Protein AF-A0A4Y2HKR6-F1 (afdb_monomer_lite)

Radius of gyration: 24.62 Å; chains: 1; bounding box: 62×58×64 Å

Secondary structure (DSSP, 8-state):
--------------------B-S----TTGGGSEEEEEETTBPPEEETTEEE-B---EE--S-TT--------S-----BS-SS-S---EEEE-TTSSB----SS-----------S-----------------SS---TTS------PPPTT----GGG---EEEE----TTSPPPPTT----PPSSHHHHT-S----EETTEE-S---TTHHHHHHHHHHHHS-HHHHHTGGGGGT----S-TT---SSSTT--HHHHHHHHHHGGGPBEEEE-

Sequence (276 aa):
MLGFDPTEIVSNHPNVETVVESPLVADPSAHYRVLFPYTDIVEPQIVGDVFAPLLRIVNVTGSDGEMVCVQYDRPHYIPLSRKIIDTIEIFIRTHRGYPYSSRFTHLREIRIGFIFYPLNTSCYRIWKVCRIFPPSNIRDGSPVEFHISGSGDEYLDLADSYIHVKAKITKSDGAPLPDNEPVAPVNLFLHSLFSQVDVSLNDRIISSASNTYPYRAYLETLLNYGEDAKKSLLSCEAFFKDDKPYQVDPVSEEACESLKKRYQLIANSRTLDMIG

Organism: Araneus ventricosus (NCBI:txid182803)

pLDDT: mean 70.79, std 18.98, range [28.69, 92.94]

Structure (mmCIF, N/CA/C/O backbone):
data_AF-A0A4Y2HKR6-F1
#
_entry.id   AF-A0A4Y2HKR6-F1
#
loop_
_atom_site.group_PDB
_atom_site.id
_atom_site.type_symbol
_atom_site.label_atom_id
_atom_site.label_alt_id
_atom_site.label_comp_id
_atom_site.label_asym_id
_atom_site.label_entity_id
_atom_site.label_seq_id
_atom_site.pdbx_PDB_ins_code
_atom_site.Cartn_x
_atom_site.Cartn_y
_atom_site.Cartn_z
_atom_site.occupancy
_atom_site.B_iso_or_equiv
_atom_site.auth_seq_id
_atom_site.auth_comp_id
_atom_site.auth_asym_id
_atom_site.auth_atom_id
_atom_site.pdbx_PDB_model_num
ATOM 1 N N . MET A 1 1 ? -11.168 -23.305 17.583 1.00 30.91 1 MET A N 1
ATOM 2 C CA . MET A 1 1 ? -12.603 -22.983 17.457 1.00 30.91 1 MET A CA 1
ATOM 3 C C . MET A 1 1 ? -12.784 -21.513 17.801 1.00 30.91 1 MET A C 1
ATOM 5 O O . MET A 1 1 ? -12.836 -21.177 18.973 1.00 30.91 1 MET A O 1
ATOM 9 N N . LEU A 1 2 ? -12.784 -20.647 16.787 1.00 29.78 2 LEU A N 1
ATOM 10 C CA . LEU A 1 2 ? -13.319 -19.285 16.862 1.00 29.78 2 LEU A CA 1
ATOM 11 C C . LEU A 1 2 ? -14.596 -19.332 16.019 1.00 29.78 2 LEU A C 1
ATOM 13 O O . LEU A 1 2 ? -14.526 -19.650 14.835 1.00 29.78 2 LEU A O 1
ATOM 17 N N . GLY A 1 3 ? -15.745 -19.208 16.681 1.00 31.56 3 GLY A N 1
ATOM 18 C CA . GLY A 1 3 ? -17.060 -19.473 16.108 1.00 31.56 3 GLY A CA 1
ATOM 19 C C . GLY A 1 3 ? -17.573 -18.317 15.260 1.00 31.56 3 GLY A C 1
ATOM 20 O O . GLY A 1 3 ? -18.005 -17.307 15.805 1.00 31.56 3 GLY A O 1
ATOM 21 N N . PHE A 1 4 ? -17.584 -18.518 13.947 1.00 31.36 4 PHE A N 1
ATOM 22 C CA . PHE A 1 4 ? -18.416 -17.765 13.018 1.00 31.36 4 PHE A CA 1
ATOM 23 C C . PHE A 1 4 ? -19.179 -18.783 12.168 1.00 31.36 4 PHE A C 1
ATOM 25 O O . PHE A 1 4 ? -18.559 -19.623 11.514 1.00 31.36 4 PHE A O 1
ATOM 32 N N . ASP A 1 5 ? -20.511 -18.754 12.246 1.00 31.80 5 ASP A N 1
ATOM 33 C CA . ASP A 1 5 ? -21.379 -19.582 11.406 1.00 31.80 5 ASP A CA 1
ATOM 34 C C . ASP A 1 5 ? -21.419 -19.010 9.976 1.00 31.80 5 ASP A C 1
ATOM 36 O O . ASP A 1 5 ? -21.587 -17.798 9.809 1.00 31.80 5 ASP A O 1
ATOM 40 N N . PRO A 1 6 ? -21.271 -19.846 8.933 1.00 40.50 6 PRO A N 1
ATOM 41 C CA . PRO A 1 6 ? -21.284 -19.400 7.550 1.00 40.50 6 PRO A CA 1
ATOM 42 C C . PRO A 1 6 ? -22.722 -19.383 7.026 1.00 40.50 6 PRO A C 1
ATOM 44 O O . PRO A 1 6 ? -23.236 -20.406 6.576 1.00 40.50 6 PRO A O 1
ATOM 47 N N . THR A 1 7 ? -23.377 -18.223 7.040 1.00 36.94 7 THR A N 1
ATOM 48 C CA . THR A 1 7 ? -24.640 -18.042 6.309 1.00 36.94 7 THR A CA 1
ATOM 49 C C . THR A 1 7 ? -24.588 -16.815 5.407 1.00 36.94 7 THR A C 1
ATOM 51 O O . THR A 1 7 ? -24.706 -15.684 5.863 1.00 36.94 7 THR A O 1
ATOM 54 N N . GLU A 1 8 ? -24.404 -17.119 4.120 1.00 39.06 8 GLU A N 1
ATOM 55 C CA . GLU A 1 8 ? -25.031 -16.500 2.946 1.00 39.06 8 GLU A CA 1
ATOM 56 C C . GLU A 1 8 ? -24.948 -14.972 2.792 1.00 39.06 8 GLU A C 1
ATOM 58 O O . GLU A 1 8 ? -25.830 -14.229 3.211 1.00 39.06 8 GLU A O 1
ATOM 63 N N . ILE A 1 9 ? -23.957 -14.508 2.021 1.00 37.47 9 ILE A N 1
ATOM 64 C CA . ILE A 1 9 ? -24.039 -13.203 1.353 1.00 37.47 9 ILE A CA 1
ATOM 65 C C . ILE A 1 9 ? -24.722 -13.418 -0.001 1.00 37.47 9 ILE A C 1
ATOM 67 O O . ILE A 1 9 ? -24.110 -13.869 -0.971 1.00 37.47 9 ILE A O 1
ATOM 71 N N . VAL A 1 10 ? -26.018 -13.114 -0.052 1.00 34.19 10 VAL A N 1
ATOM 72 C CA . VAL A 1 10 ? -26.802 -13.057 -1.288 1.00 34.19 10 VAL A CA 1
ATOM 73 C C . VAL A 1 10 ? -26.543 -11.710 -1.957 1.00 34.19 10 VAL A C 1
ATOM 75 O O . VAL A 1 10 ? -26.930 -10.665 -1.442 1.00 34.19 10 VAL A O 1
ATOM 78 N N . SER A 1 11 ? -25.918 -11.717 -3.133 1.00 45.50 11 SER A N 1
ATOM 79 C CA . SER A 1 11 ? -25.954 -10.562 -4.024 1.00 45.50 11 SER A CA 1
ATOM 80 C C . SER A 1 11 ? -27.290 -10.563 -4.759 1.00 45.50 11 SER A C 1
ATOM 82 O O . SER A 1 11 ? -27.533 -11.460 -5.557 1.00 45.50 11 SER A O 1
ATOM 84 N N . ASN A 1 12 ? -28.165 -9.585 -4.493 1.00 33.94 12 ASN A N 1
ATOM 85 C CA . ASN A 1 12 ? -29.148 -9.132 -5.481 1.00 33.94 12 ASN A CA 1
ATOM 86 C C . ASN A 1 12 ? -29.796 -7.774 -5.141 1.00 33.94 12 ASN A C 1
ATOM 88 O O . ASN A 1 12 ? -30.540 -7.643 -4.174 1.00 33.94 12 ASN A O 1
ATOM 92 N N . HIS A 1 13 ? -29.629 -6.855 -6.102 1.00 35.94 13 HIS A N 1
ATOM 93 C CA . HIS A 1 13 ? -30.592 -5.848 -6.576 1.00 35.94 13 HIS A CA 1
ATOM 94 C C . HIS A 1 13 ? -30.588 -4.395 -6.043 1.00 35.94 13 HIS A C 1
ATOM 96 O O . HIS A 1 13 ? -30.026 -4.098 -4.994 1.00 35.94 13 HIS A O 1
ATOM 102 N N . PRO A 1 14 ? -31.077 -3.451 -6.890 1.00 44.72 14 PRO A N 1
ATOM 103 C CA . PRO A 1 14 ? -30.501 -2.131 -7.074 1.00 44.72 14 PRO A CA 1
ATOM 104 C C . PRO A 1 14 ? -31.162 -1.123 -6.148 1.00 44.72 14 PRO A C 1
ATOM 106 O O . PRO A 1 14 ? -32.359 -0.877 -6.237 1.00 44.72 14 PRO A O 1
ATOM 109 N N . ASN A 1 15 ? -30.364 -0.476 -5.318 1.00 34.62 15 ASN A N 1
ATOM 110 C CA . ASN A 1 15 ? -30.705 0.815 -4.756 1.00 34.62 15 ASN A CA 1
ATOM 111 C C . ASN A 1 15 ? -29.435 1.647 -4.769 1.00 34.62 15 ASN A C 1
ATOM 113 O O . ASN A 1 15 ? -28.346 1.147 -4.494 1.00 34.62 15 ASN A O 1
ATOM 117 N N . VAL A 1 16 ? -29.583 2.903 -5.173 1.00 43.16 16 VAL A N 1
ATOM 118 C CA . VAL A 1 16 ? -28.523 3.904 -5.158 1.00 43.16 16 VAL A CA 1
ATOM 119 C C . VAL A 1 16 ? -28.147 4.126 -3.691 1.00 43.16 16 VAL A C 1
ATOM 121 O O . VAL A 1 16 ? -28.719 4.981 -3.021 1.00 43.16 16 VAL A O 1
ATOM 124 N N . GLU A 1 17 ? -27.242 3.300 -3.161 1.00 38.97 17 GLU A N 1
ATOM 125 C CA . GLU A 1 17 ? -26.581 3.576 -1.892 1.00 38.97 17 GLU A CA 1
ATOM 126 C C . GLU A 1 17 ? -25.762 4.845 -2.095 1.00 38.97 17 GLU A C 1
ATOM 128 O O . GLU A 1 17 ? -24.910 4.925 -2.981 1.00 38.97 17 GLU A O 1
ATOM 133 N N . THR A 1 18 ? -26.023 5.859 -1.278 1.00 34.19 18 THR A N 1
ATOM 134 C CA . THR A 1 18 ? -25.104 6.977 -1.089 1.00 34.19 18 THR A CA 1
ATOM 135 C C . THR A 1 18 ? -23.795 6.413 -0.543 1.00 34.19 18 THR A C 1
ATOM 137 O O . THR A 1 18 ? -23.636 6.246 0.665 1.00 34.19 18 THR A O 1
ATOM 140 N N . VAL A 1 19 ? -22.880 6.051 -1.444 1.00 42.03 19 VAL A N 1
ATOM 141 C CA . VAL A 1 19 ? -21.532 5.600 -1.106 1.00 42.03 19 VAL A CA 1
ATOM 142 C C . VAL A 1 19 ? -20.814 6.786 -0.475 1.00 42.03 19 VAL A C 1
ATOM 144 O O . VAL A 1 19 ? -20.455 7.747 -1.151 1.00 42.03 19 VAL A O 1
ATOM 147 N N . VAL A 1 20 ? -20.648 6.748 0.844 1.00 45.47 20 VAL A N 1
ATOM 148 C CA . VAL A 1 20 ? -19.796 7.702 1.551 1.00 45.47 20 VAL A CA 1
ATOM 149 C C . VAL A 1 20 ? -18.365 7.193 1.399 1.00 45.47 20 VAL A C 1
ATOM 151 O O . VAL A 1 20 ? -17.956 6.232 2.049 1.00 45.47 20 VAL A O 1
ATOM 154 N N . GLU A 1 21 ? -17.623 7.781 0.467 1.00 50.88 21 GLU A N 1
ATOM 155 C CA . GLU A 1 21 ? -16.211 7.460 0.252 1.00 50.88 21 GLU A CA 1
ATOM 156 C C . GLU A 1 21 ? -15.332 8.127 1.322 1.00 50.88 21 GLU A C 1
ATOM 158 O O . GLU A 1 21 ? -15.669 9.182 1.870 1.00 50.88 21 GLU A O 1
ATOM 163 N N . SER A 1 22 ? -14.198 7.500 1.648 1.00 44.25 22 SER A N 1
ATOM 164 C CA . SER A 1 22 ? -13.150 8.159 2.431 1.00 44.25 22 SER A CA 1
ATOM 165 C C . SER A 1 22 ? -12.646 9.404 1.681 1.00 44.25 22 SER A C 1
ATOM 167 O O . SER A 1 22 ? -12.482 9.347 0.463 1.00 44.25 22 SER A O 1
ATOM 169 N N . PRO A 1 23 ? -12.341 10.526 2.366 1.00 51.16 23 PRO A N 1
ATOM 170 C CA . PRO A 1 23 ? -11.776 11.713 1.716 1.00 51.16 23 PRO A CA 1
ATOM 171 C C . PRO A 1 23 ? -10.366 11.478 1.147 1.00 51.16 23 PRO A C 1
ATOM 173 O O . PRO A 1 23 ? -9.834 12.340 0.450 1.00 51.16 23 PRO A O 1
ATOM 176 N N . LEU A 1 24 ? -9.742 10.342 1.473 1.00 51.72 24 LEU A N 1
ATOM 177 C CA . LEU A 1 24 ? -8.423 9.957 0.993 1.00 51.72 24 LEU A CA 1
ATOM 178 C C . LEU A 1 24 ? -8.572 8.970 -0.164 1.00 51.72 24 LEU A C 1
ATOM 180 O O . LEU A 1 24 ? -8.987 7.830 0.033 1.00 51.72 24 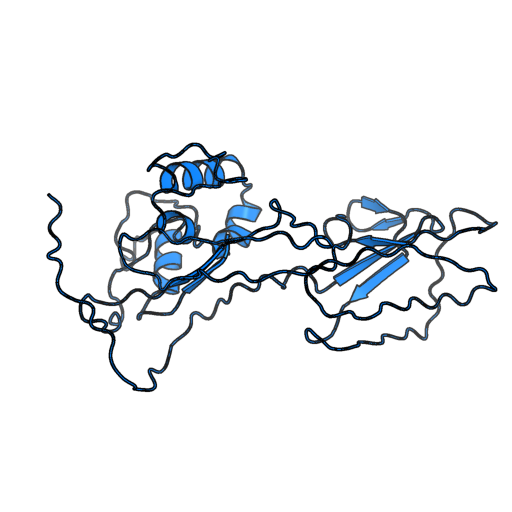LEU A O 1
ATOM 184 N N . VAL A 1 25 ? -8.213 9.434 -1.361 1.00 55.12 25 VAL A N 1
ATOM 185 C CA . VAL A 1 25 ? -8.130 8.622 -2.576 1.00 55.12 25 VAL A CA 1
ATOM 186 C C . VAL A 1 25 ? -6.660 8.326 -2.838 1.00 55.12 25 VAL A C 1
ATOM 188 O O . VAL A 1 25 ? -5.858 9.254 -2.970 1.00 55.12 25 VAL A O 1
ATOM 191 N N . ALA A 1 26 ? -6.303 7.046 -2.921 1.00 47.94 26 ALA A N 1
ATOM 192 C CA . ALA A 1 26 ? -4.995 6.651 -3.411 1.00 47.94 26 ALA A CA 1
ATOM 193 C C . ALA A 1 26 ? -4.907 7.017 -4.902 1.00 47.94 26 ALA A C 1
ATOM 195 O O . ALA A 1 26 ? -5.641 6.473 -5.725 1.00 47.94 26 ALA A O 1
ATOM 196 N N . ASP A 1 27 ? -4.046 7.976 -5.250 1.00 50.56 27 ASP A N 1
ATOM 197 C CA . ASP A 1 27 ? -3.767 8.342 -6.641 1.00 50.56 27 ASP A CA 1
ATOM 198 C C . ASP A 1 27 ? -2.419 7.739 -7.063 1.00 50.56 27 ASP A C 1
ATOM 200 O O . ASP A 1 27 ? -1.364 8.277 -6.700 1.00 50.56 27 ASP A O 1
ATOM 204 N N . PRO A 1 28 ? -2.423 6.665 -7.877 1.00 50.53 28 PRO A N 1
ATOM 205 C CA . PRO A 1 28 ? -1.203 6.073 -8.422 1.00 50.53 28 PRO A CA 1
ATOM 206 C C . PRO A 1 28 ? -0.398 7.065 -9.278 1.00 50.53 28 PRO A C 1
ATOM 208 O O . PRO A 1 28 ? 0.778 6.844 -9.551 1.00 50.53 28 PRO A O 1
ATOM 211 N N . SER A 1 29 ? -1.021 8.168 -9.711 1.00 49.81 29 SER A N 1
ATOM 212 C CA . SER A 1 29 ? -0.468 9.120 -10.673 1.00 49.81 29 SER A CA 1
ATOM 213 C C . SER A 1 29 ? 0.081 10.409 -10.039 1.00 49.81 29 SER A C 1
ATOM 215 O O . SER A 1 29 ? 0.642 11.258 -10.740 1.00 49.81 29 SER A O 1
ATOM 217 N N . ALA A 1 30 ? -0.040 10.584 -8.718 1.00 47.47 30 ALA A N 1
ATOM 218 C CA . ALA A 1 30 ? 0.286 11.845 -8.042 1.00 47.47 30 ALA A CA 1
ATOM 219 C C . ALA A 1 30 ? 1.764 12.270 -8.187 1.00 47.47 30 ALA A C 1
ATOM 221 O O . ALA A 1 30 ? 2.082 13.461 -8.166 1.00 47.47 30 ALA A O 1
ATOM 222 N N . HIS A 1 31 ? 2.674 11.316 -8.400 1.00 48.38 31 HIS A N 1
ATOM 223 C CA . HIS A 1 31 ? 4.111 11.567 -8.549 1.00 48.38 31 HIS A CA 1
ATOM 224 C C . HIS A 1 31 ? 4.523 12.126 -9.934 1.00 48.38 31 HIS A C 1
ATOM 226 O O .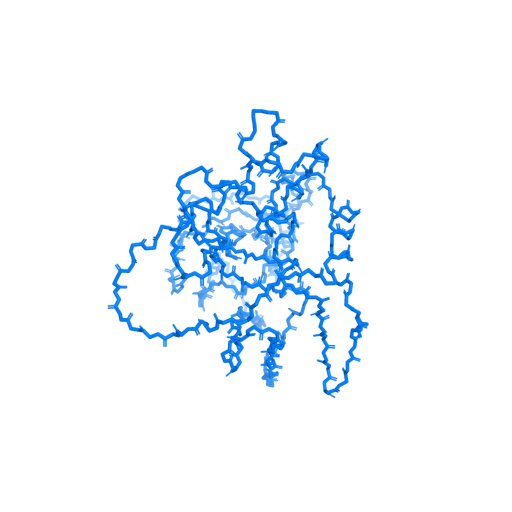 HIS A 1 31 ? 5.683 12.517 -10.095 1.00 48.38 31 HIS A O 1
ATOM 232 N N . TYR A 1 32 ? 3.616 12.211 -10.923 1.00 53.00 32 TYR A N 1
ATOM 233 C CA . TYR A 1 32 ? 3.960 12.519 -12.327 1.00 53.00 32 TYR A CA 1
ATOM 234 C C . TYR A 1 32 ? 3.768 13.987 -12.775 1.00 53.00 32 TYR A C 1
ATOM 236 O O . TYR A 1 32 ? 3.896 14.272 -13.965 1.00 53.00 32 TYR A O 1
ATOM 244 N N . ARG A 1 33 ? 3.495 14.946 -11.874 1.00 59.84 33 ARG A N 1
ATOM 245 C CA . ARG A 1 33 ? 3.102 16.327 -12.263 1.00 59.84 33 ARG A CA 1
ATOM 246 C C . ARG A 1 33 ? 4.241 17.312 -12.578 1.00 59.84 33 ARG A C 1
ATOM 248 O O . ARG A 1 33 ? 3.966 18.438 -12.991 1.00 59.84 33 ARG A O 1
ATOM 255 N N . VAL A 1 34 ? 5.509 16.937 -12.392 1.00 66.88 34 VAL A N 1
ATOM 256 C CA . VAL A 1 34 ? 6.663 17.826 -12.648 1.00 66.88 34 VAL A CA 1
ATOM 257 C C . VAL A 1 34 ? 7.757 17.082 -13.413 1.00 66.88 34 VAL A C 1
ATOM 259 O O . VAL A 1 34 ? 8.120 15.961 -13.051 1.00 66.88 34 VAL A O 1
ATOM 262 N N . LEU A 1 35 ? 8.294 17.723 -14.452 1.00 73.44 35 LEU A N 1
ATOM 263 C CA . LEU A 1 35 ? 9.367 17.223 -15.308 1.00 73.44 35 LEU A CA 1
ATOM 264 C C . LEU A 1 35 ? 10.653 18.012 -15.093 1.00 73.44 35 LEU A C 1
ATOM 266 O O . LEU A 1 35 ? 10.648 19.244 -15.069 1.00 73.44 35 LEU A O 1
ATOM 270 N N . PHE A 1 36 ? 11.767 17.290 -15.031 1.00 79.31 36 PHE A N 1
ATOM 271 C CA . PHE A 1 36 ? 13.105 17.858 -14.930 1.00 79.31 36 PHE A CA 1
ATOM 272 C C . PHE A 1 36 ? 13.900 17.444 -16.176 1.00 79.31 36 PHE A C 1
ATOM 274 O O . PHE A 1 36 ? 14.405 16.320 -16.225 1.00 79.31 36 PHE A O 1
ATOM 281 N N . PRO A 1 37 ? 13.984 18.283 -17.224 1.00 78.56 37 PRO A N 1
ATOM 282 C CA . PRO A 1 37 ? 14.834 18.040 -18.377 1.00 78.56 37 PRO A CA 1
ATOM 283 C C . PRO A 1 37 ? 16.278 18.407 -18.024 1.00 78.56 37 PRO A C 1
ATOM 285 O O . PRO A 1 37 ? 16.581 19.546 -17.663 1.00 78.56 37 PRO A O 1
ATOM 288 N N . TYR A 1 38 ? 17.171 17.441 -18.159 1.00 83.06 38 TYR A N 1
ATOM 289 C CA . TYR A 1 38 ? 18.617 17.588 -18.055 1.00 83.06 38 TYR A CA 1
ATOM 290 C C . TYR A 1 38 ? 19.225 17.515 -19.442 1.00 83.06 38 TYR A C 1
ATOM 292 O O . TYR A 1 38 ? 18.673 16.853 -20.320 1.00 83.06 38 TYR A O 1
ATOM 300 N N . THR A 1 39 ? 20.370 18.153 -19.636 1.00 78.56 39 THR A N 1
ATOM 301 C CA . THR A 1 39 ? 21.081 18.080 -20.910 1.00 78.56 39 THR A CA 1
ATOM 302 C C . THR A 1 39 ? 22.585 18.069 -20.713 1.00 78.56 39 THR A C 1
ATOM 304 O O . THR A 1 39 ? 23.086 18.599 -19.732 1.00 78.56 39 THR A O 1
ATOM 307 N N . ASP A 1 40 ? 23.316 17.455 -21.633 1.00 78.62 40 ASP A N 1
ATOM 308 C CA . ASP A 1 40 ? 24.775 17.361 -21.584 1.00 78.62 40 ASP A CA 1
ATOM 309 C C . ASP A 1 40 ? 25.492 18.678 -21.946 1.00 78.62 40 ASP A C 1
ATOM 311 O O . ASP A 1 40 ? 26.672 18.855 -21.635 1.00 78.62 40 ASP A O 1
ATOM 315 N N . ILE A 1 41 ? 24.782 19.633 -22.559 1.00 79.19 41 ILE A N 1
ATOM 316 C CA . ILE A 1 41 ? 25.344 20.928 -22.977 1.00 79.19 41 ILE A CA 1
ATOM 317 C C . ILE A 1 41 ? 25.318 22.011 -21.898 1.00 79.19 41 ILE A C 1
ATOM 319 O O . ILE A 1 41 ? 25.934 23.055 -22.088 1.00 79.19 41 ILE A O 1
ATOM 323 N N . VAL A 1 42 ? 24.590 21.812 -20.801 1.00 81.75 42 VAL A N 1
ATOM 324 C CA . VAL A 1 42 ? 24.468 22.797 -19.716 1.00 81.75 42 VAL A CA 1
ATOM 325 C C . VAL A 1 42 ? 25.571 22.557 -18.693 1.00 81.75 42 VAL A C 1
ATOM 327 O O . VAL A 1 42 ? 25.852 21.413 -18.338 1.00 81.75 42 VAL A O 1
ATOM 330 N N . GLU A 1 43 ? 26.204 23.626 -18.206 1.00 82.38 43 GLU A N 1
ATOM 331 C CA . GLU A 1 43 ? 27.102 23.497 -17.058 1.00 82.38 43 GLU A CA 1
ATOM 332 C C . GLU A 1 43 ? 26.309 23.005 -15.840 1.00 82.38 43 GLU A C 1
ATOM 334 O O . GLU A 1 43 ? 25.255 23.570 -15.527 1.00 82.38 43 GLU A O 1
ATOM 339 N N . PRO A 1 44 ? 26.776 21.954 -15.143 1.00 85.38 44 PRO A N 1
ATOM 340 C CA . PRO A 1 44 ? 26.111 21.497 -13.939 1.00 85.38 44 PRO A CA 1
ATOM 341 C C . PRO A 1 44 ? 25.963 22.636 -12.926 1.00 85.38 44 PRO A C 1
ATOM 343 O O . PRO A 1 44 ? 26.911 23.359 -12.627 1.00 85.38 44 PRO A O 1
ATOM 346 N N . GLN A 1 45 ? 24.749 22.792 -12.410 1.00 81.88 45 GLN A N 1
ATOM 347 C CA . GLN A 1 45 ? 24.382 23.815 -11.440 1.00 81.88 45 GLN A CA 1
ATOM 348 C C . GLN A 1 45 ? 23.806 23.157 -10.188 1.00 81.88 45 GLN A C 1
ATOM 350 O O . GLN A 1 45 ? 23.370 22.004 -10.216 1.00 81.88 45 GLN A O 1
ATOM 355 N N . ILE A 1 46 ? 23.821 23.881 -9.070 1.00 80.12 46 ILE A N 1
ATOM 356 C CA . ILE A 1 46 ? 23.237 23.388 -7.821 1.00 80.12 46 ILE A CA 1
ATOM 357 C C . ILE A 1 46 ? 21.712 23.415 -7.963 1.00 80.12 46 ILE A C 1
ATOM 359 O O . ILE A 1 46 ? 21.113 24.478 -8.124 1.00 80.12 46 ILE A O 1
ATOM 363 N N . VAL A 1 47 ? 21.093 22.238 -7.901 1.00 75.50 47 VAL A N 1
ATOM 364 C CA . VAL A 1 47 ? 19.644 22.036 -7.960 1.00 75.50 47 VAL A CA 1
ATOM 365 C C . VAL A 1 47 ? 19.232 21.264 -6.717 1.00 75.50 47 VAL A C 1
ATOM 367 O O . VAL A 1 47 ? 19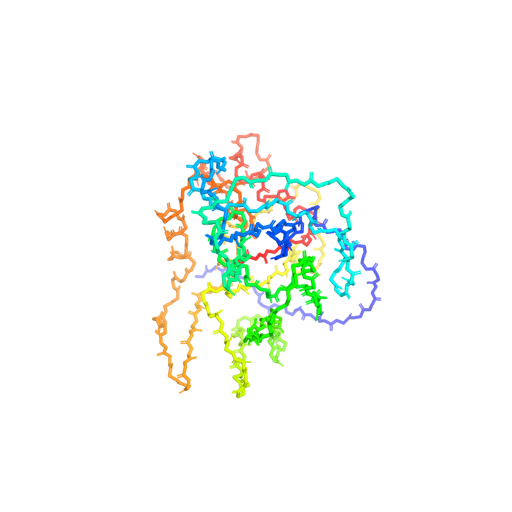.446 20.056 -6.629 1.00 75.50 47 VAL A O 1
ATOM 370 N N . GLY A 1 48 ? 18.640 21.962 -5.750 1.00 75.88 48 GLY A N 1
ATOM 371 C CA . GLY A 1 48 ? 18.380 21.371 -4.438 1.00 75.88 48 GLY A CA 1
ATOM 372 C C . GLY A 1 48 ? 19.695 20.993 -3.754 1.00 75.88 48 GLY A C 1
ATOM 373 O O . GLY A 1 48 ? 20.524 21.862 -3.495 1.00 75.88 48 GLY A O 1
ATOM 374 N N . ASP A 1 49 ? 19.879 19.703 -3.484 1.00 74.94 49 ASP A N 1
ATOM 375 C CA . ASP A 1 49 ? 21.058 19.091 -2.864 1.00 74.94 49 ASP A CA 1
ATOM 376 C C . ASP A 1 49 ? 22.019 18.425 -3.871 1.00 74.94 49 ASP A C 1
ATOM 378 O O . ASP A 1 49 ? 23.078 17.934 -3.480 1.00 74.94 49 ASP A O 1
ATOM 382 N N . VAL A 1 50 ? 21.690 18.431 -5.170 1.00 73.69 50 VAL A N 1
ATOM 383 C CA . VAL A 1 50 ? 22.464 17.742 -6.215 1.00 73.69 50 VAL A CA 1
ATOM 384 C C . VAL A 1 50 ? 23.082 18.731 -7.204 1.00 73.69 50 VAL A C 1
ATOM 386 O O . VAL A 1 50 ? 22.478 19.730 -7.596 1.00 73.69 50 VAL A O 1
ATOM 389 N N . PHE A 1 51 ? 24.301 18.427 -7.653 1.00 81.88 51 PHE A N 1
ATOM 390 C CA . PHE A 1 51 ? 24.966 19.137 -8.742 1.00 81.88 51 PHE A CA 1
ATOM 391 C C . PHE A 1 51 ? 24.595 18.491 -10.080 1.00 81.88 51 PHE A C 1
ATOM 393 O O . PHE A 1 51 ? 24.978 17.349 -10.344 1.00 81.88 51 PHE A O 1
ATOM 400 N N . ALA A 1 52 ? 23.809 19.183 -10.908 1.00 81.69 52 ALA A N 1
ATOM 401 C CA . ALA A 1 52 ? 23.255 18.585 -12.118 1.00 81.69 52 ALA A CA 1
ATOM 402 C C . ALA A 1 52 ? 23.062 19.593 -13.264 1.00 81.69 52 ALA A C 1
ATOM 404 O O . ALA A 1 52 ? 22.723 20.753 -13.018 1.00 81.69 52 ALA A O 1
ATOM 405 N N . PRO A 1 53 ? 23.221 19.168 -14.532 1.00 85.25 53 PRO A N 1
ATOM 406 C CA . PRO A 1 53 ? 23.050 20.036 -15.693 1.00 85.25 53 PRO A CA 1
ATOM 407 C C . PRO A 1 53 ? 21.564 20.154 -16.066 1.00 85.25 53 PRO A C 1
ATOM 409 O O . PRO A 1 53 ? 21.090 19.662 -17.094 1.00 85.25 53 PRO A O 1
ATOM 412 N N . LEU A 1 54 ? 20.792 20.744 -15.151 1.00 84.12 54 LEU A N 1
ATOM 413 C CA . LEU A 1 54 ? 19.356 20.939 -15.305 1.00 84.12 54 LEU A CA 1
ATOM 414 C C . LEU A 1 54 ? 19.087 22.087 -16.274 1.00 84.12 54 LEU A C 1
ATOM 416 O O . LEU A 1 54 ? 19.536 23.208 -16.051 1.00 84.12 54 LEU A O 1
ATOM 420 N N . LEU A 1 55 ? 18.275 21.829 -17.293 1.00 81.25 55 LEU A N 1
ATOM 421 C CA . LEU A 1 55 ? 17.850 22.848 -18.242 1.00 81.25 55 LEU A CA 1
ATOM 422 C C . LEU A 1 55 ? 16.717 23.714 -17.668 1.00 81.25 55 LEU A C 1
ATOM 424 O O . LEU A 1 55 ? 16.719 24.937 -17.814 1.00 81.25 55 LEU A O 1
ATOM 428 N N . ARG A 1 56 ? 15.709 23.092 -17.042 1.00 78.06 56 ARG A N 1
ATOM 429 C CA . ARG A 1 56 ? 14.528 23.781 -16.490 1.00 78.06 56 ARG A CA 1
ATOM 430 C C . ARG A 1 56 ? 13.718 22.858 -15.571 1.00 78.06 56 ARG A C 1
ATOM 432 O O . ARG A 1 56 ? 13.919 21.658 -15.572 1.00 78.06 56 ARG A O 1
ATOM 439 N N . ILE A 1 57 ? 12.766 23.401 -14.820 1.00 79.44 57 ILE A N 1
ATOM 440 C CA . ILE A 1 57 ? 11.683 22.627 -14.200 1.00 79.44 57 ILE A CA 1
ATOM 441 C C . ILE A 1 57 ? 10.398 22.948 -14.963 1.00 79.44 57 ILE A C 1
ATOM 443 O O . ILE A 1 57 ? 10.051 24.122 -15.113 1.00 79.44 57 ILE A O 1
ATOM 447 N N . VAL A 1 58 ? 9.724 21.927 -15.488 1.00 73.88 58 VAL A N 1
ATOM 448 C CA . VAL A 1 58 ? 8.492 22.077 -16.271 1.00 73.88 58 VAL A CA 1
ATOM 449 C C . VAL A 1 58 ? 7.335 21.472 -15.489 1.00 73.88 58 VAL A C 1
ATOM 451 O O . VAL A 1 58 ? 7.332 20.279 -15.190 1.00 73.88 58 VAL A O 1
ATOM 454 N N . ASN A 1 59 ? 6.338 22.295 -15.172 1.00 69.62 59 ASN A N 1
ATOM 455 C CA . ASN A 1 59 ? 5.105 21.821 -14.553 1.00 69.62 59 ASN A CA 1
ATOM 456 C C . ASN A 1 59 ? 4.199 21.226 -15.630 1.00 69.62 59 ASN A C 1
ATOM 458 O O . ASN A 1 59 ? 3.928 21.877 -16.638 1.00 69.62 59 ASN A O 1
ATOM 462 N N . VAL A 1 60 ? 3.717 20.006 -15.406 1.00 66.56 60 VAL A N 1
ATOM 463 C CA . VAL A 1 60 ? 2.750 19.354 -16.290 1.00 66.56 60 VAL A CA 1
ATOM 464 C C . VAL A 1 60 ? 1.353 19.727 -15.808 1.00 66.56 60 VAL A C 1
ATOM 466 O O . VAL A 1 60 ? 0.931 19.334 -14.722 1.00 66.56 60 VAL A O 1
ATOM 469 N N . THR A 1 61 ? 0.646 20.525 -16.604 1.00 58.59 61 THR A N 1
ATOM 470 C CA . THR A 1 61 ? -0.722 20.977 -16.318 1.00 58.59 61 THR A CA 1
ATOM 471 C C . THR A 1 61 ? -1.675 20.370 -17.338 1.00 58.59 61 THR A C 1
ATOM 473 O O . THR A 1 61 ? -1.704 20.838 -18.467 1.00 58.59 61 THR A O 1
ATOM 476 N N . GLY A 1 62 ? -2.439 19.341 -16.977 1.00 58.34 62 GLY A N 1
ATOM 477 C CA . GLY A 1 62 ? -3.391 18.713 -17.898 1.00 58.34 62 GLY A CA 1
ATOM 478 C C . GLY A 1 62 ? -3.993 17.428 -17.346 1.00 58.34 62 GLY A C 1
ATOM 479 O O . GLY A 1 62 ? -3.491 16.868 -16.368 1.00 58.34 62 GLY A O 1
ATOM 480 N N . SER A 1 63 ? -5.086 16.989 -17.964 1.00 53.50 63 SER A N 1
ATOM 481 C CA . SER A 1 63 ? -5.707 15.687 -17.705 1.00 53.50 63 SER A CA 1
ATOM 482 C C . SER A 1 63 ? -5.049 14.577 -18.540 1.00 53.50 63 SER A C 1
ATOM 484 O O . SER A 1 63 ? -4.396 14.848 -19.551 1.00 53.50 63 SER A O 1
ATOM 486 N N . ASP A 1 64 ? -5.175 13.314 -18.120 1.00 50.47 64 ASP A N 1
ATOM 487 C CA . ASP A 1 64 ? -4.618 12.193 -18.885 1.00 50.47 64 ASP A CA 1
ATOM 488 C C . ASP A 1 64 ? -5.291 12.096 -20.267 1.00 50.47 64 ASP A C 1
ATOM 490 O O . ASP A 1 64 ? -6.507 11.936 -20.355 1.00 50.47 64 ASP A O 1
ATOM 494 N N . GLY A 1 65 ? -4.520 12.240 -21.351 1.00 47.66 65 GLY A N 1
ATOM 495 C CA . GLY A 1 65 ? -5.059 12.315 -22.719 1.00 47.66 65 GLY A CA 1
ATOM 496 C C . GLY A 1 65 ? -4.848 13.645 -23.426 1.00 47.66 65 GLY A C 1
ATOM 497 O O . GLY A 1 65 ? -4.916 13.696 -24.655 1.00 47.66 65 GLY A O 1
ATOM 498 N N . GLU A 1 66 ? -4.608 14.711 -22.669 1.00 46.56 66 GLU A N 1
ATOM 499 C CA . GLU A 1 66 ? -4.634 16.077 -23.173 1.00 46.56 66 GLU A CA 1
ATOM 500 C C . GLU A 1 66 ? -3.257 16.526 -23.680 1.00 46.56 66 GLU A C 1
ATOM 502 O O . GLU A 1 66 ? -2.239 16.397 -22.999 1.00 46.56 66 GLU A O 1
ATOM 507 N N . MET A 1 67 ? -3.212 17.070 -24.899 1.00 49.69 67 MET A N 1
ATOM 508 C CA . MET A 1 67 ? -1.997 17.688 -25.428 1.00 49.69 67 MET A CA 1
ATOM 509 C C . MET A 1 67 ? -1.826 19.073 -24.810 1.00 49.69 67 MET A C 1
ATOM 511 O O . MET A 1 67 ? -2.598 19.985 -25.098 1.00 49.69 67 MET A O 1
ATOM 515 N N . VAL A 1 68 ? -0.787 19.239 -23.998 1.00 55.00 68 VAL A N 1
ATOM 516 C CA . VAL A 1 68 ? -0.492 20.498 -23.307 1.00 55.00 68 VAL A CA 1
ATOM 517 C C . VAL A 1 68 ? 0.709 21.160 -23.972 1.00 55.00 68 VAL A C 1
ATOM 519 O O . VAL A 1 68 ? 1.814 20.619 -23.958 1.00 55.00 68 VAL A O 1
ATOM 522 N N . CYS A 1 69 ? 0.504 22.345 -24.548 1.00 55.56 69 CYS A N 1
ATOM 523 C CA . CYS A 1 69 ? 1.579 23.164 -25.101 1.00 55.56 69 CYS A CA 1
ATOM 524 C C . CYS A 1 69 ? 1.904 24.305 -24.133 1.00 55.56 69 CYS A C 1
ATOM 526 O O . CYS A 1 69 ? 1.052 25.150 -23.862 1.00 55.56 69 CYS A O 1
ATOM 528 N N . VAL A 1 70 ? 3.137 24.337 -23.623 1.00 57.78 70 VAL A N 1
ATOM 529 C CA . VAL A 1 70 ? 3.630 25.430 -22.776 1.00 57.78 70 VAL A CA 1
ATOM 530 C C . VAL A 1 70 ? 4.719 26.180 -23.532 1.00 57.78 70 VAL A C 1
ATOM 532 O O . VAL A 1 70 ? 5.810 25.653 -23.749 1.00 57.78 70 VAL A O 1
ATOM 535 N N . GLN A 1 71 ? 4.423 27.418 -23.923 1.00 57.88 71 GLN A N 1
ATOM 536 C CA . GLN A 1 71 ? 5.386 28.321 -24.545 1.00 57.88 71 GLN A CA 1
ATOM 537 C C . GLN A 1 71 ? 5.953 29.281 -23.498 1.00 57.88 71 GLN A C 1
ATOM 539 O O . GLN A 1 71 ? 5.230 29.808 -22.654 1.00 57.88 71 GLN A O 1
A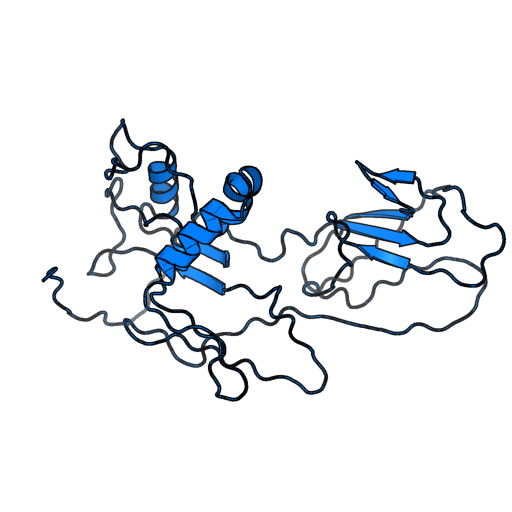TOM 544 N N . TYR A 1 72 ? 7.263 29.512 -23.556 1.00 62.22 72 TYR A N 1
ATOM 545 C CA . TYR A 1 72 ? 7.947 30.451 -22.678 1.00 62.22 72 TYR A CA 1
ATOM 546 C C . TYR A 1 72 ? 8.548 31.580 -23.509 1.00 62.22 72 TYR A C 1
ATOM 548 O O . TYR A 1 72 ? 9.525 31.371 -24.221 1.00 62.22 72 TYR A O 1
ATOM 556 N N . ASP A 1 73 ? 7.997 32.782 -23.375 1.00 51.28 73 ASP A N 1
ATOM 557 C CA . ASP A 1 73 ? 8.403 33.923 -24.207 1.00 51.28 73 ASP A CA 1
ATOM 558 C C . ASP A 1 73 ? 9.683 34.612 -23.714 1.00 51.28 73 ASP A C 1
ATOM 560 O O . ASP A 1 73 ? 10.304 35.390 -24.438 1.00 51.28 73 ASP A O 1
ATOM 564 N N . ARG A 1 74 ? 10.101 34.341 -22.468 1.00 61.19 74 ARG A N 1
ATOM 565 C CA . ARG A 1 74 ? 11.328 34.909 -21.896 1.00 61.19 74 ARG A CA 1
ATOM 566 C C . ARG A 1 74 ? 12.508 33.957 -22.099 1.00 61.19 74 ARG A C 1
ATOM 568 O O . ARG A 1 74 ? 12.477 32.855 -21.535 1.00 61.19 74 ARG A O 1
ATOM 575 N N . PRO A 1 75 ? 13.557 34.373 -22.838 1.00 61.03 75 PRO A N 1
ATOM 576 C CA . PRO A 1 75 ? 14.750 33.560 -23.006 1.00 61.03 75 PRO A CA 1
ATOM 577 C C . PRO A 1 75 ? 15.421 33.346 -21.650 1.00 61.03 75 PRO A C 1
ATOM 579 O O . PRO A 1 75 ? 15.523 34.259 -20.829 1.00 61.03 75 PRO A O 1
ATOM 582 N N . HIS A 1 76 ? 15.866 32.117 -21.417 1.00 65.31 76 HIS A N 1
ATOM 583 C CA . HIS A 1 76 ? 16.563 31.733 -20.201 1.00 65.31 76 HIS A CA 1
ATOM 584 C C . HIS A 1 76 ? 17.998 31.402 -20.551 1.00 65.31 76 HIS A C 1
ATOM 586 O O . HIS A 1 76 ? 18.271 30.417 -21.234 1.00 65.31 76 HIS A O 1
ATOM 592 N N . TYR A 1 77 ? 18.891 32.281 -20.118 1.00 72.19 77 TYR A N 1
ATOM 593 C CA . TYR A 1 77 ? 20.315 32.154 -20.359 1.00 72.19 77 TYR A CA 1
ATOM 594 C C . TYR A 1 77 ? 20.915 31.238 -19.300 1.00 72.19 77 TYR A C 1
ATOM 596 O O . TYR A 1 77 ? 20.841 31.536 -18.110 1.00 72.19 77 TYR A O 1
ATOM 604 N N . ILE A 1 78 ? 21.490 30.127 -19.751 1.00 74.00 78 ILE A N 1
ATOM 605 C CA . ILE A 1 78 ? 22.161 29.137 -18.912 1.00 74.00 78 ILE A CA 1
ATOM 606 C C . ILE A 1 78 ? 23.578 28.954 -19.466 1.00 74.00 78 ILE A C 1
ATOM 608 O O . ILE A 1 78 ? 23.734 28.889 -20.691 1.00 74.00 78 ILE A O 1
ATOM 612 N N . PRO A 1 79 ? 24.608 28.904 -18.607 1.00 76.50 79 PRO A N 1
ATOM 613 C CA . PRO A 1 79 ? 25.973 28.652 -19.049 1.00 76.50 79 PRO A CA 1
ATOM 614 C C . PRO A 1 79 ? 26.115 27.257 -19.679 1.00 76.50 79 PRO A C 1
ATOM 616 O O . PRO A 1 79 ? 25.494 26.286 -19.241 1.00 76.50 79 PRO A O 1
ATOM 619 N N . LEU A 1 80 ? 26.927 27.171 -20.735 1.00 76.81 80 LEU A N 1
ATOM 620 C CA . LEU A 1 80 ? 27.105 25.959 -21.535 1.00 76.81 80 LEU A CA 1
ATOM 621 C C . LEU A 1 80 ? 28.429 25.268 -21.212 1.00 76.81 80 LEU A C 1
ATOM 623 O O . LEU A 1 80 ? 29.470 25.918 -21.193 1.00 76.81 80 LEU A O 1
ATOM 627 N N . SER A 1 81 ? 28.393 23.944 -21.049 1.00 76.69 81 SER A N 1
ATOM 628 C CA . SER A 1 81 ? 29.562 23.104 -20.756 1.00 76.69 81 SER A CA 1
ATOM 629 C C . SER A 1 81 ? 30.549 23.036 -21.925 1.00 76.69 81 SER A C 1
ATOM 631 O O . SER A 1 81 ? 31.745 22.812 -21.733 1.00 76.69 81 SER A O 1
ATOM 633 N N . ARG A 1 82 ? 30.059 23.249 -23.154 1.00 75.44 82 ARG A N 1
ATOM 634 C CA . ARG A 1 82 ? 30.851 23.253 -24.389 1.00 75.44 82 ARG A CA 1
ATOM 635 C C . ARG A 1 82 ? 30.397 24.343 -25.355 1.00 75.44 82 ARG A C 1
ATOM 637 O O . ARG A 1 82 ? 29.221 24.682 -25.433 1.00 75.44 82 ARG A O 1
ATOM 644 N N . LYS A 1 83 ? 31.356 24.881 -26.116 1.00 66.38 83 LYS A N 1
ATOM 645 C CA . LYS A 1 83 ? 31.138 25.965 -27.096 1.00 66.38 83 LYS A CA 1
ATOM 646 C C . LYS A 1 83 ? 30.742 25.469 -28.490 1.00 66.38 83 LYS A C 1
ATOM 648 O O . LYS A 1 83 ? 30.159 26.229 -29.252 1.00 66.38 83 LYS A O 1
ATOM 653 N N . ILE A 1 84 ? 31.093 24.227 -28.820 1.00 68.62 84 ILE A N 1
ATOM 654 C CA . ILE A 1 84 ? 30.753 23.559 -30.081 1.00 68.62 84 ILE A CA 1
ATOM 655 C C . ILE A 1 84 ? 29.793 22.428 -29.723 1.00 68.62 84 ILE A C 1
ATOM 657 O O . ILE A 1 84 ? 30.067 21.662 -28.797 1.00 68.62 84 ILE A O 1
ATOM 661 N N . ILE A 1 85 ? 28.644 22.384 -30.393 1.00 64.56 85 ILE A N 1
ATOM 662 C CA . ILE A 1 85 ? 27.547 21.468 -30.085 1.00 64.56 85 ILE A CA 1
ATOM 663 C C . ILE A 1 85 ? 27.215 20.709 -31.363 1.00 64.56 85 ILE A C 1
ATOM 665 O O . ILE A 1 85 ? 26.649 21.286 -32.287 1.00 64.56 85 ILE A O 1
ATOM 669 N N . ASP A 1 86 ? 27.558 19.426 -31.386 1.00 58.25 86 ASP A N 1
ATOM 670 C CA . ASP A 1 86 ? 27.266 18.545 -32.521 1.00 58.25 86 ASP A CA 1
ATOM 671 C C . ASP A 1 86 ? 25.985 17.733 -32.276 1.00 58.25 86 ASP A C 1
ATOM 673 O O . ASP A 1 86 ? 25.142 17.590 -33.157 1.00 58.25 86 ASP A O 1
ATOM 677 N N . THR A 1 87 ? 25.806 17.267 -31.038 1.00 57.72 87 THR A N 1
ATOM 678 C CA . THR A 1 87 ? 24.638 16.512 -30.570 1.00 57.72 87 THR A CA 1
ATOM 679 C C . THR A 1 87 ? 24.137 17.142 -29.275 1.00 57.72 87 THR A C 1
ATOM 681 O O . THR A 1 87 ? 24.922 17.727 -28.530 1.00 57.72 87 THR A O 1
ATOM 684 N N . ILE A 1 88 ? 22.840 17.052 -28.992 1.00 65.06 88 ILE A N 1
ATOM 685 C CA . ILE A 1 88 ? 22.270 17.440 -27.698 1.00 65.06 88 ILE A CA 1
ATOM 686 C C . ILE A 1 88 ? 21.552 16.220 -27.150 1.00 65.06 88 ILE A C 1
ATOM 688 O O . ILE A 1 88 ? 20.589 15.742 -27.751 1.00 65.06 88 ILE A O 1
ATOM 692 N N . GLU A 1 89 ? 22.007 15.731 -26.006 1.00 67.19 89 GLU A N 1
ATOM 693 C CA . GLU A 1 89 ? 21.311 14.679 -25.285 1.00 67.19 89 GLU A CA 1
ATOM 694 C C . GLU A 1 89 ? 20.428 15.313 -24.223 1.00 67.19 89 GLU A C 1
ATOM 696 O O . GLU A 1 89 ? 20.846 16.212 -23.486 1.00 67.19 89 GLU A O 1
ATOM 701 N N . ILE A 1 90 ? 19.175 14.865 -24.166 1.00 74.00 90 ILE A N 1
ATOM 702 C CA . ILE A 1 90 ? 18.200 15.354 -23.199 1.00 74.00 90 ILE A CA 1
ATOM 703 C C . ILE A 1 90 ? 17.672 14.175 -22.413 1.00 74.00 90 ILE A C 1
ATOM 705 O O . ILE A 1 90 ? 17.082 13.245 -22.960 1.00 74.00 90 ILE A O 1
ATOM 709 N N . PHE A 1 91 ? 17.844 14.260 -21.103 1.00 71.88 91 PHE A N 1
ATOM 710 C CA . PHE A 1 91 ? 17.358 13.278 -20.157 1.00 71.88 91 PHE A CA 1
ATOM 711 C C . PHE A 1 91 ? 16.232 13.906 -19.362 1.00 71.88 91 PHE A C 1
ATOM 713 O O . PHE A 1 91 ? 16.456 14.793 -18.547 1.00 71.88 91 PHE A O 1
ATOM 720 N N . ILE A 1 92 ? 15.010 13.444 -19.574 1.00 76.12 92 ILE A N 1
ATOM 721 C CA . ILE A 1 92 ? 13.888 13.847 -18.731 1.00 76.12 92 ILE A CA 1
ATOM 722 C C . ILE A 1 92 ? 13.903 12.938 -17.503 1.00 76.12 92 ILE A C 1
ATOM 724 O O . ILE A 1 92 ? 13.992 11.719 -17.644 1.00 76.12 92 ILE A O 1
ATOM 728 N N . ARG A 1 93 ? 13.852 13.512 -16.301 1.00 73.00 93 ARG A N 1
ATOM 729 C CA . ARG A 1 93 ? 13.812 12.770 -15.034 1.00 73.00 93 ARG A CA 1
ATOM 730 C C . ARG A 1 93 ? 12.673 13.253 -14.142 1.00 73.00 93 ARG A C 1
ATOM 732 O O . ARG A 1 93 ? 12.137 14.349 -14.317 1.00 73.00 93 ARG A O 1
ATOM 739 N N . THR A 1 94 ? 12.301 12.404 -13.192 1.00 69.25 94 THR A N 1
ATOM 740 C CA . THR A 1 94 ? 11.386 12.744 -12.099 1.00 69.25 94 THR A CA 1
ATOM 741 C C . THR A 1 94 ? 12.113 13.560 -11.023 1.00 69.25 94 THR A C 1
ATOM 743 O O . THR A 1 94 ? 13.341 13.652 -11.016 1.00 69.25 94 THR A O 1
ATOM 746 N N . HIS A 1 95 ? 11.361 14.100 -10.061 1.00 65.00 95 HIS A N 1
ATOM 747 C CA . HIS A 1 95 ? 11.894 14.805 -8.884 1.00 65.00 95 HIS A CA 1
ATOM 748 C C . HIS A 1 95 ? 12.884 13.975 -8.042 1.00 65.00 95 HIS A C 1
ATOM 750 O O . HIS A 1 95 ? 13.637 14.542 -7.262 1.00 65.00 95 HIS A O 1
ATOM 756 N N . ARG A 1 96 ? 12.905 12.642 -8.199 1.00 63.59 96 ARG A N 1
ATOM 757 C CA . ARG A 1 96 ? 13.840 11.733 -7.510 1.00 63.59 96 ARG A CA 1
ATOM 758 C C . ARG A 1 96 ? 15.093 11.409 -8.333 1.00 63.59 96 ARG A C 1
ATOM 760 O O . ARG A 1 96 ? 15.877 10.556 -7.940 1.00 63.59 96 ARG A O 1
ATOM 767 N N . GLY A 1 97 ? 15.265 12.027 -9.503 1.00 59.94 97 GLY A N 1
ATOM 768 C CA . GLY A 1 97 ? 16.421 11.791 -10.370 1.00 59.94 97 GLY A CA 1
ATOM 769 C C . GLY A 1 97 ? 16.372 10.481 -11.166 1.00 59.94 97 GLY A C 1
ATOM 770 O O . GLY A 1 97 ? 17.303 10.209 -11.927 1.00 59.94 97 GLY A O 1
ATOM 771 N N . TYR A 1 98 ? 15.295 9.699 -11.060 1.00 66.19 98 TYR A N 1
ATOM 772 C CA . TYR A 1 98 ? 15.049 8.555 -11.941 1.00 66.19 98 TYR A CA 1
ATOM 773 C C . TYR A 1 98 ? 14.636 9.037 -13.336 1.00 66.19 98 TYR A C 1
ATOM 775 O O . TYR A 1 98 ? 13.926 10.044 -13.432 1.00 66.19 98 TYR A O 1
ATOM 783 N N . PRO A 1 99 ? 15.049 8.353 -14.420 1.00 61.31 99 PRO A N 1
ATOM 784 C CA . PRO A 1 99 ? 14.576 8.673 -15.763 1.00 61.31 99 PRO A CA 1
ATOM 785 C C . PRO A 1 99 ? 13.047 8.708 -15.781 1.00 61.31 99 PRO A C 1
ATOM 787 O O . PRO A 1 99 ? 12.390 7.864 -15.172 1.00 61.31 99 PRO A O 1
ATOM 790 N N . TYR A 1 100 ? 12.486 9.718 -16.445 1.00 57.44 100 TYR A N 1
ATOM 791 C CA . TYR A 1 100 ? 11.049 9.879 -16.582 1.00 57.44 100 TYR A CA 1
ATOM 792 C C . TYR A 1 100 ? 10.532 8.742 -17.458 1.00 57.44 100 TYR A C 1
ATOM 794 O O . TYR A 1 100 ? 10.608 8.776 -18.685 1.00 57.44 100 TYR A O 1
ATOM 802 N N . SER A 1 101 ? 10.066 7.691 -16.796 1.00 49.28 101 SER A N 1
ATOM 803 C CA . SER A 1 101 ? 9.339 6.597 -17.411 1.00 49.28 101 SER A CA 1
ATOM 804 C C . SER A 1 101 ? 7.935 7.120 -17.683 1.00 49.28 101 SER A C 1
ATOM 806 O O . SER A 1 101 ? 7.150 7.310 -16.755 1.00 49.28 101 SER A O 1
ATOM 808 N N . SER A 1 102 ? 7.633 7.439 -18.940 1.00 44.84 102 SER A N 1
ATOM 809 C CA . SER A 1 102 ? 6.296 7.827 -19.384 1.00 44.84 102 SER A CA 1
ATOM 810 C C . SER A 1 102 ? 5.346 6.636 -19.268 1.00 44.84 102 SER A C 1
ATOM 812 O O . SER A 1 102 ? 4.958 6.084 -20.283 1.00 44.84 102 SER A O 1
ATOM 814 N N . ARG A 1 103 ? 5.007 6.177 -18.054 1.0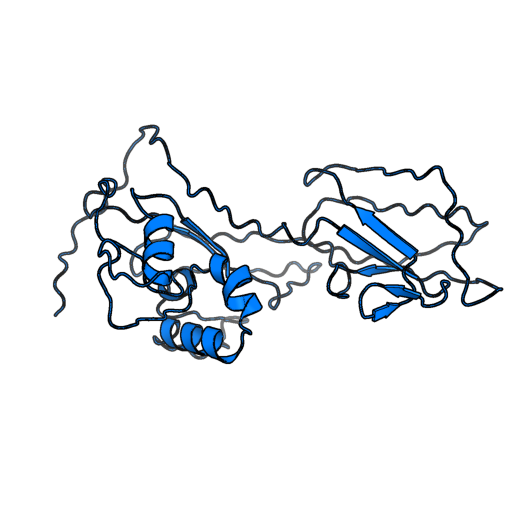0 39.41 103 ARG A N 1
ATOM 815 C CA . ARG A 1 103 ? 4.055 5.074 -17.876 1.00 39.41 103 ARG A CA 1
ATOM 816 C C . ARG A 1 103 ? 2.616 5.525 -17.728 1.00 39.41 103 ARG A C 1
ATOM 818 O O . ARG A 1 103 ? 1.798 4.813 -18.265 1.00 39.41 103 ARG A O 1
ATOM 825 N N . PHE A 1 104 ? 2.248 6.676 -17.172 1.00 33.38 104 PHE A N 1
ATOM 826 C CA . PHE A 1 104 ? 0.863 7.171 -17.294 1.00 33.38 104 PHE A CA 1
ATOM 827 C C . PHE A 1 104 ? 0.823 8.683 -17.456 1.00 33.38 104 PHE A C 1
ATOM 829 O O . PHE A 1 104 ? 0.859 9.460 -16.512 1.00 33.38 104 PHE A O 1
ATOM 836 N N . THR A 1 105 ? 0.817 9.090 -18.714 1.00 28.69 105 THR A N 1
ATOM 837 C CA . THR A 1 105 ? -0.098 10.090 -19.257 1.00 28.69 105 THR A CA 1
ATOM 838 C C . THR A 1 105 ? 0.014 9.960 -20.770 1.00 28.69 105 THR A C 1
ATOM 840 O O . THR A 1 105 ? 1.100 9.709 -21.297 1.00 28.69 105 THR A O 1
ATOM 843 N N . HIS A 1 106 ? -1.084 10.093 -21.499 1.00 38.09 106 HIS A N 1
ATOM 844 C CA . HIS A 1 106 ? -1.102 10.250 -22.952 1.00 38.09 106 HIS A CA 1
ATOM 845 C C . HIS A 1 106 ? -0.423 11.577 -23.381 1.00 38.09 106 HIS A C 1
ATOM 847 O O . HIS A 1 106 ? -0.994 12.392 -24.099 1.00 38.09 106 HIS A O 1
ATOM 853 N N . LEU A 1 107 ? 0.840 11.792 -23.005 1.00 33.28 107 LEU A N 1
ATOM 854 C CA . LEU A 1 107 ? 1.745 12.713 -23.680 1.00 33.28 107 LEU A CA 1
ATOM 855 C C . LEU A 1 107 ? 2.114 12.060 -25.012 1.00 33.28 107 LEU A C 1
ATOM 857 O O . LEU A 1 107 ? 3.155 11.427 -25.166 1.00 33.28 107 LEU A O 1
ATOM 861 N N . ARG A 1 108 ? 1.180 12.162 -25.965 1.00 34.03 108 ARG A N 1
ATOM 862 C CA . ARG A 1 108 ? 1.305 11.612 -27.324 1.00 34.03 108 ARG A CA 1
ATOM 863 C C . ARG A 1 108 ? 2.515 12.182 -28.060 1.00 34.03 108 ARG A C 1
ATOM 865 O O . ARG A 1 108 ? 2.991 11.566 -29.007 1.00 34.03 108 ARG A O 1
ATOM 872 N N . GLU A 1 109 ? 3.011 13.333 -27.613 1.00 37.75 109 GLU A N 1
ATOM 873 C CA . GLU A 1 109 ? 4.168 13.990 -28.186 1.00 37.75 109 GLU A CA 1
ATOM 874 C C . GLU A 1 109 ? 4.751 15.020 -27.205 1.00 37.75 109 GLU A C 1
ATOM 876 O O . GLU A 1 109 ? 4.039 15.903 -26.734 1.00 37.75 109 GLU A O 1
ATOM 881 N N . ILE A 1 110 ? 6.053 14.949 -26.915 1.00 38.72 110 ILE A N 1
ATOM 882 C CA . ILE A 1 110 ? 6.810 16.077 -26.356 1.00 38.72 110 ILE A CA 1
ATOM 883 C C . ILE A 1 110 ? 7.708 16.583 -27.487 1.00 38.72 110 ILE A C 1
ATOM 885 O O . ILE A 1 110 ? 8.783 16.041 -27.738 1.00 38.72 110 ILE A O 1
ATOM 889 N N . ARG A 1 111 ? 7.253 17.614 -28.210 1.00 37.56 111 ARG A N 1
ATOM 890 C CA . ARG A 1 111 ? 8.109 18.359 -29.143 1.00 37.56 111 ARG A CA 1
ATOM 891 C C . ARG A 1 111 ? 8.841 19.440 -28.359 1.00 37.56 111 ARG A C 1
ATOM 893 O O . ARG A 1 111 ? 8.301 20.522 -28.149 1.00 37.56 111 ARG A O 1
ATOM 900 N N . ILE A 1 112 ? 10.072 19.171 -27.929 1.00 41.75 112 ILE A N 1
ATOM 901 C CA . ILE A 1 112 ? 10.945 20.245 -27.437 1.00 41.75 112 ILE A CA 1
ATOM 902 C C . ILE A 1 112 ? 11.613 20.868 -28.659 1.00 41.75 112 ILE A C 1
ATOM 904 O O . ILE A 1 112 ? 12.633 20.389 -29.149 1.00 41.75 112 ILE A O 1
ATOM 908 N N . GLY A 1 113 ? 10.978 21.904 -29.204 1.00 38.16 113 GLY A N 1
ATOM 909 C CA . GLY A 1 113 ? 11.541 22.690 -30.291 1.00 38.16 113 GLY A CA 1
ATOM 910 C C . GLY A 1 113 ? 12.690 23.542 -29.770 1.00 38.16 113 GLY A C 1
ATOM 911 O O . GLY A 1 113 ? 12.466 24.628 -29.244 1.00 38.16 113 GLY A O 1
ATOM 912 N N . PHE A 1 114 ? 13.920 23.062 -29.922 1.00 41.56 114 PHE A N 1
ATOM 913 C CA . PHE A 1 114 ? 15.078 23.938 -29.854 1.00 41.56 114 PHE A CA 1
ATOM 914 C C . PHE A 1 114 ? 15.271 24.554 -31.231 1.00 41.56 114 PHE A C 1
ATOM 916 O O . PHE A 1 114 ? 15.478 23.842 -32.212 1.00 41.56 114 PHE A O 1
ATOM 923 N N . ILE A 1 115 ? 15.196 25.877 -31.326 1.00 37.78 115 ILE A N 1
ATOM 924 C CA . ILE A 1 115 ? 15.594 26.565 -32.551 1.00 37.78 115 ILE A CA 1
ATOM 925 C C . ILE A 1 115 ? 17.126 26.628 -32.544 1.00 37.78 115 ILE A C 1
ATOM 927 O O . ILE A 1 115 ? 17.719 27.600 -32.087 1.00 37.78 115 ILE A O 1
ATOM 931 N N . PHE A 1 116 ? 17.753 25.558 -33.032 1.00 40.12 116 PHE A N 1
ATOM 932 C CA . PHE A 1 116 ? 19.141 25.545 -33.487 1.00 40.12 116 PHE A CA 1
ATOM 933 C C . PHE A 1 116 ? 19.156 24.992 -34.915 1.00 40.12 116 PHE A C 1
ATOM 935 O O . PHE A 1 116 ? 18.496 24.002 -35.223 1.00 40.12 116 PHE A O 1
ATOM 942 N N . TYR A 1 117 ? 19.856 25.680 -35.812 1.00 28.91 117 TYR A N 1
ATOM 943 C CA . TYR A 1 117 ? 20.027 25.263 -37.207 1.00 28.91 117 TYR A CA 1
ATOM 944 C C . TYR A 1 117 ? 20.698 23.848 -37.258 1.00 28.91 117 TYR A C 1
ATOM 946 O O . TYR A 1 117 ? 21.494 23.546 -36.375 1.00 28.91 117 TYR A O 1
ATOM 954 N N . PRO A 1 118 ? 20.364 22.959 -38.222 1.00 36.94 118 PRO A N 1
ATOM 955 C CA . PRO A 1 118 ? 19.798 21.600 -38.003 1.00 36.94 118 PRO A CA 1
ATOM 956 C C . PRO A 1 118 ? 20.773 20.391 -38.033 1.00 36.94 118 PRO A C 1
ATOM 958 O O . PRO A 1 118 ? 21.837 20.511 -38.628 1.00 36.94 118 PRO A O 1
ATOM 961 N N . LEU A 1 119 ? 20.337 19.199 -37.542 1.00 32.34 119 LEU A N 1
ATOM 962 C CA . LEU A 1 119 ? 20.371 17.866 -38.225 1.00 32.34 119 LEU A CA 1
ATOM 963 C C . LEU A 1 119 ? 19.722 16.712 -37.396 1.00 32.34 119 LEU A C 1
ATOM 965 O O . LEU A 1 119 ? 19.761 16.699 -36.173 1.00 32.34 119 LEU A O 1
ATOM 969 N N . ASN A 1 120 ? 19.072 15.768 -38.095 1.00 40.47 120 ASN A N 1
ATOM 970 C CA . ASN A 1 120 ? 18.108 14.756 -37.607 1.00 40.47 120 ASN A CA 1
ATOM 971 C C . ASN A 1 120 ? 18.719 13.448 -37.046 1.00 40.47 120 ASN A C 1
ATOM 973 O O . ASN A 1 120 ? 19.661 12.931 -37.642 1.00 40.47 120 ASN A O 1
ATOM 977 N N . THR A 1 121 ? 18.075 12.851 -36.019 1.00 37.66 121 THR A N 1
ATOM 978 C CA . THR A 1 121 ? 17.477 11.473 -35.913 1.00 37.66 121 THR A CA 1
ATOM 979 C C . THR A 1 121 ? 17.370 11.047 -34.426 1.00 37.66 121 THR A C 1
ATOM 981 O O . THR A 1 121 ? 18.357 11.153 -33.707 1.00 37.66 121 THR A O 1
ATOM 984 N N . SER A 1 122 ? 16.223 10.534 -33.940 1.00 42.19 122 SER A N 1
ATOM 985 C CA . SER A 1 122 ? 16.053 10.015 -32.559 1.00 42.19 122 SER A CA 1
ATOM 986 C C . SER A 1 122 ? 15.435 8.604 -32.498 1.00 42.19 122 SER A C 1
ATOM 988 O O . SER A 1 122 ? 14.643 8.213 -33.353 1.00 42.19 122 SER A O 1
ATOM 990 N N . CYS A 1 123 ? 15.834 7.828 -31.481 1.00 37.00 123 CYS A N 1
ATOM 991 C CA . CYS A 1 123 ? 15.313 6.501 -31.112 1.00 37.00 123 CYS A CA 1
ATOM 992 C C . CYS A 1 123 ? 14.261 6.644 -29.989 1.00 37.00 123 CYS A C 1
ATOM 994 O O . CYS A 1 123 ? 14.446 7.466 -29.092 1.00 37.00 123 CYS A O 1
ATOM 996 N N . TYR A 1 124 ? 13.172 5.861 -30.021 1.00 42.19 124 TYR A N 1
ATOM 997 C CA . TYR A 1 124 ? 11.998 6.027 -29.145 1.00 42.19 124 TYR A CA 1
ATOM 998 C C . TYR A 1 124 ? 11.757 4.812 -28.230 1.00 42.19 124 TYR A C 1
ATOM 1000 O O . TYR A 1 124 ? 11.780 3.673 -28.688 1.00 42.19 124 TYR A O 1
ATOM 1008 N N . ARG A 1 125 ? 11.446 5.057 -26.948 1.00 35.34 125 ARG A N 1
ATOM 1009 C CA . ARG A 1 125 ? 10.950 4.061 -25.975 1.00 35.34 125 ARG A CA 1
ATOM 1010 C C . ARG A 1 125 ? 9.756 4.661 -25.227 1.00 35.34 125 ARG A C 1
ATOM 1012 O O . ARG A 1 125 ? 9.895 5.709 -24.605 1.00 35.34 125 ARG A O 1
ATOM 1019 N N . ILE A 1 126 ? 8.591 4.023 -25.333 1.00 40.47 126 ILE A N 1
ATOM 1020 C CA . ILE A 1 126 ? 7.313 4.463 -24.747 1.00 40.47 126 ILE A CA 1
ATOM 1021 C C . ILE A 1 126 ? 6.893 3.427 -23.712 1.00 40.47 126 ILE A C 1
ATOM 1023 O O . ILE A 1 126 ? 7.063 2.230 -23.941 1.00 40.47 126 ILE A O 1
ATOM 1027 N N . TRP A 1 127 ? 6.327 3.871 -22.597 1.00 41.88 127 TRP A N 1
ATOM 1028 C CA . TRP A 1 127 ? 5.784 2.975 -21.593 1.00 41.88 127 TRP A CA 1
ATOM 1029 C C . TRP A 1 127 ? 4.281 3.235 -21.371 1.00 41.88 127 TRP A C 1
ATOM 1031 O O . TRP A 1 127 ? 3.739 4.244 -21.811 1.00 41.88 127 TRP A O 1
ATOM 1041 N N . LYS A 1 128 ? 3.569 2.294 -20.746 1.00 52.75 128 LYS A N 1
ATOM 1042 C CA . LYS A 1 128 ? 2.149 2.414 -20.370 1.00 52.75 128 LYS A CA 1
ATOM 1043 C C . LYS A 1 128 ? 1.937 1.719 -19.018 1.00 52.75 128 LYS A C 1
ATOM 1045 O O . LYS A 1 128 ? 2.561 0.679 -18.787 1.00 52.75 128 LYS A O 1
ATOM 1050 N N . VAL A 1 129 ? 1.095 2.255 -18.132 1.00 59.59 129 VAL A N 1
ATOM 1051 C CA . VAL A 1 129 ? 0.570 1.507 -16.984 1.00 59.59 129 VAL A CA 1
ATOM 1052 C C . VAL A 1 129 ? -0.546 0.630 -17.535 1.00 59.59 129 VAL A C 1
ATOM 1054 O O . VAL A 1 129 ? -1.385 1.038 -18.337 1.00 59.59 129 VAL A O 1
ATOM 1057 N N . CYS A 1 130 ? -0.519 -0.629 -17.147 1.00 67.19 130 CYS A N 1
ATOM 1058 C CA . CYS A 1 130 ? -1.545 -1.580 -17.515 1.00 67.19 130 CYS A CA 1
ATOM 1059 C C . CYS A 1 130 ? -2.347 -1.866 -16.253 1.00 67.19 130 CYS A C 1
ATOM 1061 O O . CYS A 1 130 ? -1.768 -2.240 -15.235 1.00 67.19 130 CYS A O 1
ATOM 1063 N N . ARG A 1 131 ? -3.665 -1.654 -16.298 1.00 74.25 131 ARG A N 1
ATOM 1064 C CA . ARG A 1 131 ? -4.550 -2.103 -15.221 1.00 74.25 131 ARG A CA 1
ATOM 1065 C C . ARG A 1 131 ? -5.022 -3.497 -15.570 1.00 74.25 131 ARG A C 1
ATOM 1067 O O . ARG A 1 131 ? -5.639 -3.695 -16.616 1.00 74.25 131 ARG A O 1
ATOM 1074 N N . ILE A 1 132 ? -4.718 -4.438 -14.692 1.00 78.62 132 ILE A N 1
ATOM 1075 C CA . ILE A 1 132 ? -5.082 -5.838 -14.854 1.00 78.62 132 ILE A CA 1
ATOM 1076 C C . ILE A 1 132 ? -6.122 -6.151 -13.789 1.00 78.62 132 ILE A C 1
ATOM 1078 O O . ILE A 1 132 ? -5.918 -5.880 -12.609 1.00 78.62 132 ILE A O 1
ATOM 1082 N N . PHE A 1 133 ? -7.251 -6.689 -14.230 1.00 82.19 133 PHE A N 1
ATOM 1083 C CA . PHE A 1 133 ? -8.336 -7.115 -13.358 1.00 82.19 133 PHE A CA 1
ATOM 1084 C C . PHE A 1 133 ? -8.316 -8.640 -13.238 1.00 82.19 133 PHE A C 1
ATOM 1086 O O . PHE A 1 133 ? -7.896 -9.311 -14.188 1.00 82.19 133 PHE A O 1
ATOM 1093 N N . PRO A 1 134 ? -8.767 -9.199 -12.106 1.00 83.94 134 PRO A N 1
ATOM 1094 C CA . PRO A 1 134 ? -8.904 -10.641 -11.988 1.00 83.94 134 PRO A CA 1
ATOM 1095 C C . PRO A 1 134 ? -9.906 -11.155 -13.040 1.00 83.94 134 PRO A C 1
ATOM 1097 O O . PRO A 1 134 ? -10.933 -10.511 -13.275 1.00 83.94 134 PRO A O 1
ATOM 1100 N N . PRO A 1 135 ? -9.637 -12.301 -13.694 1.00 77.50 135 PRO A N 1
ATOM 1101 C CA . PRO A 1 135 ? -10.503 -12.844 -14.740 1.00 77.50 135 PRO A CA 1
ATOM 1102 C C . PRO A 1 135 ? -11.811 -13.416 -14.173 1.00 77.50 135 PRO A C 1
ATOM 1104 O O . PRO A 1 135 ? -12.793 -13.571 -14.898 1.00 77.50 135 PRO A O 1
ATOM 1107 N N . SER A 1 136 ? -11.824 -13.734 -12.879 1.00 81.25 136 SER A N 1
ATOM 1108 C CA . SER A 1 136 ? -12.962 -14.282 -12.152 1.00 81.25 136 SER A CA 1
ATOM 1109 C C . SER A 1 136 ? -13.436 -13.335 -11.056 1.00 81.25 136 SER A C 1
ATOM 1111 O O . SER A 1 136 ? -12.654 -12.590 -10.466 1.00 81.25 136 SER A O 1
ATOM 1113 N N . ASN A 1 137 ? -14.725 -13.427 -10.726 1.00 80.00 137 ASN A N 1
ATOM 1114 C CA . ASN A 1 137 ? -15.277 -12.734 -9.567 1.00 80.00 137 ASN A CA 1
ATOM 1115 C C . ASN A 1 137 ? -14.577 -13.192 -8.283 1.00 80.00 137 ASN A C 1
ATOM 1117 O O . ASN A 1 137 ? -14.380 -14.389 -8.066 1.00 80.00 137 A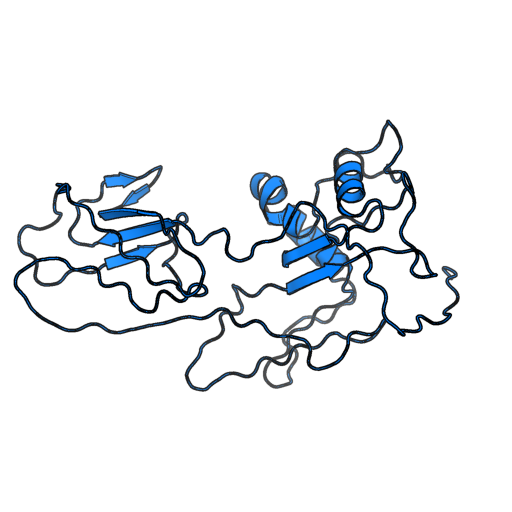SN A O 1
ATOM 1121 N N . ILE A 1 138 ? -14.271 -12.229 -7.420 1.00 82.06 138 ILE A N 1
ATOM 1122 C CA . ILE A 1 138 ? -13.681 -12.471 -6.105 1.00 82.06 138 ILE A CA 1
ATOM 1123 C C . ILE A 1 138 ? -14.738 -13.137 -5.217 1.00 82.06 138 ILE A C 1
ATOM 1125 O O . ILE A 1 138 ? -15.888 -12.694 -5.165 1.00 82.06 138 ILE A O 1
ATOM 1129 N N . ARG A 1 139 ? -14.357 -14.219 -4.539 1.00 76.75 139 ARG A N 1
ATOM 1130 C CA . ARG A 1 139 ? -15.195 -14.953 -3.584 1.00 76.75 139 ARG A CA 1
ATOM 1131 C C . ARG A 1 139 ? -14.402 -15.186 -2.311 1.00 76.75 139 ARG A C 1
ATOM 1133 O O . ARG A 1 139 ? -13.184 -15.337 -2.372 1.00 76.75 139 ARG A O 1
ATOM 1140 N N . ASP A 1 140 ? -15.100 -15.251 -1.185 1.00 75.88 140 ASP A N 1
ATOM 1141 C CA . ASP A 1 140 ? -14.458 -15.551 0.090 1.00 75.88 140 ASP A CA 1
ATOM 1142 C C . ASP A 1 140 ? -13.755 -16.921 0.046 1.00 75.88 140 ASP A C 1
ATOM 1144 O O . ASP A 1 140 ? -14.243 -17.872 -0.574 1.00 75.88 140 ASP A O 1
ATOM 1148 N N . GLY A 1 141 ? -12.559 -16.987 0.630 1.00 74.69 141 GLY A N 1
ATOM 1149 C CA . GLY A 1 141 ? -11.687 -18.165 0.637 1.00 74.69 141 GLY A CA 1
ATOM 1150 C C . GLY A 1 141 ? -11.148 -18.627 -0.725 1.00 74.69 141 GLY A C 1
ATOM 1151 O O . GLY A 1 141 ? -10.401 -19.604 -0.769 1.00 74.69 141 GLY A O 1
ATOM 1152 N N . SER A 1 142 ? -11.500 -17.966 -1.833 1.00 81.88 142 SER A N 1
ATOM 1153 C CA . SER A 1 142 ? -10.979 -18.295 -3.165 1.00 81.88 142 SER A CA 1
ATOM 1154 C C . SER A 1 142 ? -9.745 -17.448 -3.485 1.00 81.88 142 SER A C 1
ATOM 1156 O O . SER A 1 142 ? -9.726 -16.261 -3.151 1.00 81.88 142 SER A O 1
ATOM 1158 N N . PRO A 1 143 ? -8.718 -18.013 -4.145 1.00 84.50 143 PRO A N 1
ATOM 1159 C CA . PRO A 1 143 ? -7.564 -17.231 -4.563 1.00 84.50 143 PRO A CA 1
ATOM 1160 C C . PRO A 1 143 ? -7.981 -16.154 -5.571 1.00 84.50 143 PRO A C 1
ATOM 1162 O O . PRO A 1 143 ? -8.830 -16.378 -6.436 1.00 84.50 143 PRO A O 1
ATOM 1165 N N . VAL A 1 144 ? -7.370 -14.977 -5.452 1.00 88.12 144 VAL A N 1
ATOM 1166 C CA . VAL A 1 144 ? -7.481 -13.913 -6.453 1.00 88.12 144 VAL A CA 1
ATOM 1167 C C . VAL A 1 144 ? -6.309 -14.066 -7.409 1.00 88.12 144 VAL A C 1
ATOM 1169 O O . VAL A 1 144 ? -5.157 -13.900 -7.015 1.00 88.12 144 VAL A O 1
ATOM 1172 N N . GLU A 1 145 ? -6.603 -14.399 -8.661 1.00 87.75 145 GLU A N 1
ATOM 1173 C CA . GLU A 1 145 ? -5.588 -14.674 -9.675 1.00 87.75 145 GLU A CA 1
ATOM 1174 C C . GLU A 1 145 ? -5.504 -13.532 -10.687 1.00 87.75 145 GLU A C 1
ATOM 1176 O O . GLU A 1 145 ? -6.519 -12.999 -11.137 1.00 87.75 145 GLU A O 1
ATOM 1181 N N . PHE A 1 146 ? -4.283 -13.179 -11.080 1.00 86.31 146 PHE A N 1
ATOM 1182 C CA . PHE A 1 146 ? -4.019 -12.214 -12.141 1.00 86.31 146 PHE A CA 1
ATOM 1183 C C . PHE A 1 146 ? -3.205 -12.900 -13.230 1.00 86.31 146 PHE A C 1
ATOM 1185 O O . PHE A 1 146 ? -2.100 -13.379 -12.981 1.00 86.31 146 PHE A O 1
ATOM 1192 N N . HIS A 1 147 ? -3.741 -12.935 -14.449 1.00 83.25 147 HIS A N 1
ATOM 1193 C CA . HIS A 1 147 ? -3.026 -13.484 -15.593 1.00 83.25 147 HIS A CA 1
ATOM 1194 C C . HIS A 1 147 ? -2.404 -12.352 -16.408 1.00 83.25 147 HIS A C 1
ATOM 1196 O O . HIS A 1 147 ? -3.105 -11.605 -17.094 1.00 83.25 147 HIS A O 1
ATOM 1202 N N . ILE A 1 148 ? -1.079 -12.230 -16.331 1.00 80.75 148 ILE A N 1
ATOM 1203 C CA . ILE A 1 148 ? -0.332 -11.189 -17.032 1.00 80.75 148 ILE A CA 1
ATOM 1204 C C . ILE A 1 148 ? 0.335 -11.799 -18.263 1.00 80.75 148 ILE A C 1
ATOM 1206 O O . ILE A 1 148 ? 1.365 -12.461 -18.171 1.00 80.75 148 ILE A O 1
ATOM 1210 N N . SER A 1 149 ? -0.271 -11.598 -19.433 1.00 77.06 149 SER A N 1
ATOM 1211 C CA . SER A 1 149 ? 0.304 -12.043 -20.705 1.00 77.06 149 SER A CA 1
ATOM 1212 C C . SER A 1 149 ? 1.265 -10.996 -21.256 1.00 77.06 149 SER A C 1
ATOM 1214 O O . SER A 1 149 ? 0.910 -9.824 -21.360 1.00 77.06 149 SER A O 1
ATOM 1216 N N . GLY A 1 150 ? 2.468 -11.421 -21.642 1.00 66.62 150 GLY A N 1
ATOM 1217 C CA . GLY A 1 150 ? 3.376 -10.566 -22.402 1.00 66.62 150 GLY A CA 1
ATOM 1218 C C . GLY A 1 150 ? 2.829 -10.319 -23.808 1.00 66.62 150 GLY A C 1
ATOM 1219 O O . GLY A 1 150 ? 2.384 -11.256 -24.472 1.00 66.62 150 GLY A O 1
ATOM 1220 N N . SER A 1 151 ? 2.879 -9.072 -24.273 1.00 61.41 151 SER A N 1
ATOM 1221 C CA . SER A 1 151 ? 2.767 -8.768 -25.700 1.00 61.41 151 SER A CA 1
ATOM 1222 C C . SER A 1 151 ? 4.181 -8.738 -26.295 1.00 61.41 151 SER A C 1
ATOM 1224 O O . SER A 1 151 ? 5.135 -8.372 -25.612 1.00 61.41 151 SER A O 1
ATOM 1226 N N . GLY A 1 152 ? 4.352 -9.176 -27.549 1.00 57.22 152 GLY A N 1
ATOM 1227 C CA . GLY A 1 152 ? 5.680 -9.308 -28.178 1.00 57.22 152 GLY A CA 1
ATOM 1228 C C . GLY A 1 152 ? 6.477 -8.000 -28.282 1.00 57.22 152 GLY A C 1
ATOM 1229 O O . GLY A 1 152 ? 7.687 -8.044 -28.489 1.00 57.22 152 GLY A O 1
ATOM 1230 N N . ASP A 1 153 ? 5.807 -6.864 -28.078 1.00 61.06 153 ASP A N 1
ATOM 1231 C CA . ASP A 1 153 ? 6.355 -5.520 -28.234 1.00 61.06 153 ASP A CA 1
ATOM 1232 C C . ASP A 1 153 ? 6.440 -4.740 -26.906 1.00 61.06 153 ASP A C 1
ATOM 1234 O O . ASP A 1 153 ? 6.927 -3.607 -26.889 1.00 61.06 153 ASP A O 1
ATOM 1238 N N . GLU A 1 154 ? 5.977 -5.306 -25.781 1.00 61.97 154 GLU A N 1
ATOM 1239 C CA . GLU A 1 154 ? 5.913 -4.600 -24.496 1.00 61.97 154 GLU A CA 1
ATOM 1240 C C . GLU A 1 154 ? 6.624 -5.367 -23.377 1.00 61.97 154 GLU A C 1
ATOM 1242 O O . GLU A 1 154 ? 6.401 -6.553 -23.137 1.00 61.97 154 GLU A O 1
ATOM 1247 N N . TYR A 1 155 ? 7.457 -4.642 -22.629 1.00 64.94 155 TYR A N 1
ATOM 1248 C CA . TYR A 1 155 ? 8.116 -5.158 -21.434 1.00 64.94 155 TYR A CA 1
ATOM 1249 C C . TYR A 1 155 ? 7.406 -4.659 -20.170 1.00 64.94 155 TYR A C 1
ATOM 1251 O O . TYR A 1 155 ? 7.271 -3.449 -19.928 1.00 64.94 155 TYR A O 1
ATOM 1259 N N . LEU A 1 156 ? 6.986 -5.604 -19.332 1.00 68.31 156 LEU A N 1
ATOM 1260 C CA . LEU A 1 156 ? 6.437 -5.325 -18.012 1.00 68.31 156 LEU A CA 1
ATOM 1261 C C . LEU A 1 156 ? 7.570 -5.073 -17.015 1.00 68.31 156 LEU A C 1
ATOM 1263 O O . LEU A 1 156 ? 8.521 -5.849 -16.942 1.00 68.31 156 LEU A O 1
ATOM 1267 N N . ASP A 1 157 ? 7.456 -3.990 -16.251 1.00 70.62 157 ASP A N 1
ATOM 1268 C CA . ASP A 1 157 ? 8.329 -3.757 -15.106 1.00 70.62 157 ASP A CA 1
ATOM 1269 C C . ASP A 1 157 ? 7.634 -4.272 -13.845 1.00 70.62 157 ASP A C 1
ATOM 1271 O O . ASP A 1 157 ? 6.700 -3.654 -13.337 1.00 70.62 157 ASP A O 1
ATOM 1275 N N . LEU A 1 158 ? 8.070 -5.440 -13.377 1.00 70.75 158 LEU A N 1
ATOM 1276 C CA . LEU A 1 158 ? 7.527 -6.066 -12.173 1.00 70.75 158 LEU A CA 1
ATOM 1277 C C . LEU A 1 158 ? 7.939 -5.329 -10.891 1.00 70.75 158 LEU A C 1
ATOM 1279 O O . LEU A 1 158 ? 7.295 -5.521 -9.867 1.00 70.75 158 LEU A O 1
ATOM 1283 N N . ALA A 1 159 ? 8.992 -4.502 -10.929 1.00 69.75 159 ALA A N 1
ATOM 1284 C CA . ALA A 1 159 ? 9.427 -3.736 -9.762 1.00 69.75 159 ALA A CA 1
ATOM 1285 C C . ALA A 1 159 ? 8.499 -2.546 -9.460 1.00 69.75 159 ALA A C 1
ATOM 1287 O O . ALA A 1 159 ? 8.467 -2.077 -8.327 1.00 69.75 159 ALA A O 1
ATOM 1288 N N . ASP A 1 160 ? 7.751 -2.081 -10.464 1.00 70.81 160 ASP A N 1
ATOM 1289 C CA . ASP A 1 160 ? 6.808 -0.956 -10.394 1.00 70.81 160 ASP A CA 1
ATOM 1290 C C . ASP A 1 160 ? 5.369 -1.452 -10.635 1.00 70.81 160 ASP A C 1
ATOM 1292 O O . ASP A 1 160 ? 4.624 -0.942 -11.473 1.00 70.81 160 ASP A O 1
ATOM 1296 N N . SER A 1 161 ? 5.016 -2.548 -9.958 1.00 76.62 161 SER A N 1
ATOM 1297 C CA . SER A 1 161 ? 3.690 -3.165 -9.991 1.00 76.62 161 SER A CA 1
ATOM 1298 C C . SER A 1 161 ? 3.051 -3.072 -8.610 1.00 76.62 161 SER A C 1
ATOM 1300 O O . SER A 1 161 ? 3.672 -3.458 -7.625 1.00 76.62 161 SER A O 1
ATOM 1302 N N . TYR A 1 162 ? 1.809 -2.592 -8.560 1.00 82.88 162 TYR A N 1
ATOM 1303 C CA . TYR A 1 162 ? 1.066 -2.372 -7.320 1.00 82.88 162 TYR A CA 1
ATOM 1304 C C . TYR A 1 162 ? -0.289 -3.069 -7.366 1.00 82.88 162 TYR A C 1
ATOM 1306 O O . TYR A 1 162 ? -0.938 -3.135 -8.416 1.00 82.88 162 TYR A O 1
ATOM 1314 N N . ILE A 1 163 ? -0.740 -3.539 -6.212 1.00 86.94 163 ILE A N 1
ATOM 1315 C CA . ILE A 1 163 ? -2.087 -4.041 -5.995 1.00 86.94 163 ILE A CA 1
ATOM 1316 C C . ILE A 1 163 ? -2.959 -2.883 -5.516 1.00 86.94 163 ILE A C 1
ATOM 1318 O O . ILE A 1 163 ? -2.668 -2.218 -4.527 1.00 86.94 163 ILE A O 1
ATOM 1322 N N . HIS A 1 164 ? -4.062 -2.656 -6.225 1.00 87.00 164 HIS A N 1
ATOM 1323 C CA . HIS A 1 164 ? -5.074 -1.663 -5.875 1.00 87.00 164 HIS A CA 1
ATOM 1324 C C . HIS A 1 164 ? -6.306 -2.364 -5.304 1.00 87.00 164 HIS A C 1
ATOM 1326 O O . HIS A 1 164 ? -6.873 -3.246 -5.953 1.00 87.00 164 HIS A O 1
ATOM 1332 N N . VAL A 1 165 ? -6.720 -1.987 -4.093 1.00 87.44 165 VAL A N 1
ATOM 1333 C CA . VAL A 1 165 ? -7.857 -2.599 -3.393 1.00 87.44 165 VAL A CA 1
ATOM 1334 C C . VAL A 1 165 ? -8.786 -1.523 -2.856 1.00 87.44 165 VAL A C 1
ATOM 1336 O O . VAL A 1 165 ? -8.379 -0.643 -2.102 1.00 87.44 165 VAL A O 1
ATOM 1339 N N . LYS A 1 166 ? -10.073 -1.655 -3.182 1.00 88.94 166 LYS A N 1
ATOM 1340 C CA . LYS A 1 166 ? -11.159 -0.919 -2.531 1.00 88.94 166 LYS A CA 1
ATOM 1341 C C . LYS A 1 166 ? -11.898 -1.855 -1.585 1.00 88.94 166 LYS A C 1
ATOM 1343 O O . LYS A 1 166 ? -12.430 -2.870 -2.028 1.00 88.94 166 LYS A O 1
ATOM 1348 N N . ALA A 1 167 ? -11.946 -1.509 -0.303 1.00 87.88 167 ALA A N 1
ATOM 1349 C CA . ALA A 1 167 ? -12.585 -2.320 0.728 1.00 87.88 167 ALA A CA 1
ATOM 1350 C C . ALA A 1 167 ? -13.577 -1.494 1.560 1.00 87.88 167 ALA A C 1
ATOM 1352 O O . ALA A 1 167 ? -13.338 -0.325 1.857 1.00 87.88 167 ALA A O 1
ATOM 1353 N N . LYS A 1 168 ? -14.687 -2.119 1.963 1.00 89.75 168 LYS A N 1
ATOM 1354 C CA . LYS A 1 168 ? -15.708 -1.553 2.858 1.00 89.75 168 LYS A CA 1
ATOM 1355 C C . LYS A 1 168 ? -16.008 -2.581 3.944 1.00 89.75 168 LYS A C 1
ATOM 1357 O O . LYS A 1 168 ? -16.265 -3.739 3.627 1.00 89.75 168 LYS A O 1
ATOM 1362 N N . ILE A 1 169 ? -15.993 -2.166 5.210 1.00 89.69 169 ILE A N 1
ATOM 1363 C CA . ILE A 1 169 ? -16.398 -3.029 6.329 1.00 89.69 169 ILE A CA 1
ATOM 1364 C C . ILE A 1 169 ? -17.879 -2.796 6.606 1.00 89.69 169 ILE A C 1
ATOM 1366 O O . ILE A 1 169 ? -18.300 -1.653 6.763 1.00 89.69 169 ILE A O 1
ATOM 1370 N N . THR A 1 170 ? -18.666 -3.866 6.654 1.00 91.38 170 THR A N 1
ATOM 1371 C CA . THR A 1 170 ? -20.106 -3.849 6.957 1.00 91.38 170 THR A CA 1
ATOM 1372 C C . THR A 1 170 ? -20.410 -4.862 8.055 1.00 91.38 170 THR A C 1
ATOM 1374 O O . THR A 1 170 ? -19.546 -5.656 8.435 1.00 91.38 170 THR A O 1
ATOM 1377 N N . LYS A 1 171 ? -21.626 -4.816 8.597 1.00 88.62 171 LYS A N 1
ATOM 1378 C CA . LYS A 1 171 ? -22.144 -5.884 9.455 1.00 88.62 171 LYS A CA 1
ATOM 1379 C C . LYS A 1 171 ? -22.405 -7.150 8.632 1.00 88.62 171 LYS A C 1
ATOM 1381 O O . LYS A 1 171 ? -22.401 -7.120 7.405 1.00 88.62 171 LYS A O 1
ATOM 1386 N N . SER A 1 172 ? -22.651 -8.273 9.305 1.00 87.75 172 SER A N 1
ATOM 1387 C CA . SER A 1 172 ? -22.922 -9.559 8.643 1.00 87.75 172 SER A CA 1
ATOM 1388 C C . SER A 1 172 ? -24.164 -9.542 7.744 1.00 87.75 172 SER A C 1
ATOM 1390 O O . SER A 1 172 ? -24.255 -10.336 6.818 1.00 87.75 172 SER A O 1
ATOM 1392 N N . ASP A 1 173 ? -25.110 -8.638 8.001 1.00 86.75 173 ASP A N 1
ATOM 1393 C CA . ASP A 1 173 ? -26.312 -8.397 7.196 1.00 86.75 173 ASP A CA 1
ATOM 1394 C C . ASP A 1 173 ? -26.079 -7.420 6.023 1.00 86.75 173 ASP A C 1
ATOM 1396 O O . ASP A 1 173 ? -27.019 -7.071 5.311 1.00 86.75 173 ASP A O 1
ATOM 1400 N N . GLY A 1 174 ? -24.840 -6.956 5.822 1.00 84.31 174 GLY A N 1
ATOM 1401 C CA . GLY A 1 174 ? -24.477 -5.950 4.823 1.00 84.31 174 GLY A CA 1
ATOM 1402 C C . GLY A 1 174 ? -24.825 -4.514 5.225 1.00 84.31 174 GLY A C 1
ATOM 1403 O O . GLY A 1 174 ? -24.482 -3.580 4.497 1.00 84.31 174 GLY A O 1
ATOM 1404 N N . ALA A 1 175 ? -25.458 -4.304 6.384 1.00 88.31 175 ALA A N 1
ATOM 1405 C CA . ALA A 1 175 ? -25.795 -2.971 6.856 1.00 88.31 175 ALA A CA 1
ATOM 1406 C C . ALA A 1 175 ? -24.527 -2.168 7.206 1.00 88.31 175 ALA A C 1
ATOM 1408 O O . ALA A 1 175 ? -23.508 -2.737 7.631 1.00 88.31 175 ALA A O 1
ATOM 1409 N N . PRO A 1 176 ? -24.566 -0.831 7.054 1.00 90.06 176 PRO A N 1
ATOM 1410 C CA . PRO A 1 176 ? -23.452 0.011 7.449 1.00 90.06 176 PRO A CA 1
ATOM 1411 C C . PRO A 1 176 ? -23.219 -0.040 8.966 1.00 90.06 176 PRO A C 1
ATOM 1413 O O . PRO A 1 176 ? -24.138 -0.247 9.765 1.00 90.06 176 PRO A O 1
ATOM 1416 N N . LEU A 1 177 ? -21.968 0.175 9.368 1.00 88.56 177 LEU A N 1
ATOM 1417 C CA . LEU A 1 177 ? -21.583 0.339 10.764 1.00 88.56 177 LEU A CA 1
ATOM 1418 C C . LEU A 1 177 ? -22.245 1.618 11.316 1.00 88.56 177 LEU A C 1
ATOM 1420 O O . LEU A 1 177 ? -22.215 2.645 10.633 1.00 88.56 177 LEU A O 1
ATOM 1424 N N . PRO A 1 178 ? -22.859 1.580 12.511 1.00 87.25 178 PRO A N 1
ATOM 1425 C CA . PRO A 1 178 ? -23.420 2.770 13.135 1.00 87.25 178 PRO A CA 1
ATOM 1426 C C . PRO A 1 178 ? -22.314 3.712 13.627 1.00 87.25 178 PRO A C 1
ATOM 1428 O O . PRO A 1 178 ? -21.152 3.322 13.765 1.00 87.25 178 PRO A O 1
ATOM 1431 N N . ASP A 1 179 ? -22.699 4.952 13.930 1.00 83.12 179 ASP A N 1
ATOM 1432 C CA . ASP A 1 179 ? -21.788 5.932 14.520 1.00 83.12 179 ASP A CA 1
ATOM 1433 C C . ASP A 1 179 ? -21.183 5.391 15.827 1.00 83.12 179 ASP A C 1
ATOM 1435 O O . ASP A 1 179 ? -21.891 4.846 16.675 1.00 83.12 179 ASP A O 1
ATOM 1439 N N . ASN A 1 180 ? -19.872 5.582 16.004 1.00 83.88 180 ASN A N 1
ATOM 1440 C CA . ASN A 1 180 ? -19.103 5.119 17.167 1.00 83.88 180 ASN A CA 1
ATOM 1441 C C . ASN A 1 180 ? -19.053 3.594 17.374 1.00 83.88 180 ASN A C 1
ATOM 1443 O O . ASN A 1 180 ? -18.685 3.147 18.460 1.00 83.88 180 ASN A O 1
ATOM 1447 N N . GLU A 1 181 ? -19.360 2.788 16.354 1.00 88.69 181 GLU A N 1
ATOM 1448 C CA . GLU A 1 181 ? -19.095 1.347 16.396 1.00 88.69 181 GLU A CA 1
ATOM 1449 C C . GLU A 1 181 ? -17.576 1.101 16.520 1.00 88.69 181 GLU A C 1
ATOM 1451 O O . GLU A 1 181 ? -16.830 1.517 15.632 1.00 88.69 181 GLU A O 1
ATOM 1456 N N . PRO A 1 182 ? -17.076 0.434 17.578 1.00 88.69 182 PRO A N 1
ATOM 1457 C CA . PRO A 1 182 ? -15.645 0.339 17.879 1.00 88.69 182 PRO A CA 1
ATOM 1458 C C . PRO A 1 182 ? -14.920 -0.712 17.016 1.00 88.69 182 PRO A C 1
ATOM 1460 O O . PRO A 1 182 ? -14.278 -1.631 17.521 1.00 88.69 182 PRO A O 1
ATOM 1463 N N . VAL A 1 183 ? -15.011 -0.580 15.692 1.00 89.31 183 VAL A N 1
ATOM 1464 C CA . VAL A 1 183 ? -14.412 -1.487 14.704 1.00 89.31 183 VAL A CA 1
ATOM 1465 C C . VAL A 1 183 ? -13.318 -0.753 13.942 1.00 89.31 183 VAL A C 1
ATOM 1467 O O . VAL A 1 183 ? -13.584 0.221 13.248 1.00 89.31 183 VAL A O 1
ATOM 1470 N N . ALA A 1 184 ? -12.082 -1.240 14.037 1.00 89.69 184 ALA A N 1
ATOM 1471 C CA . ALA A 1 184 ? -10.932 -0.714 13.307 1.00 89.69 184 ALA A CA 1
ATOM 1472 C C . ALA A 1 184 ? -10.203 -1.849 12.574 1.00 89.69 184 ALA A C 1
ATOM 1474 O O . ALA A 1 184 ? -10.150 -2.969 13.090 1.00 89.69 184 ALA A O 1
ATOM 1475 N N . PRO A 1 185 ? -9.611 -1.587 11.396 1.00 90.56 185 PRO A N 1
ATOM 1476 C CA . PRO A 1 185 ? -8.813 -2.585 10.717 1.00 90.56 185 PRO A CA 1
ATOM 1477 C C . PRO A 1 185 ? -7.490 -2.802 11.461 1.00 90.56 185 PRO A C 1
ATOM 1479 O O . PRO A 1 185 ? -6.967 -1.917 12.155 1.00 90.56 185 PRO A O 1
ATOM 1482 N N . VAL A 1 186 ? -6.927 -3.995 11.268 1.00 90.62 186 VAL A N 1
ATOM 1483 C CA . VAL A 1 186 ? -5.555 -4.303 11.676 1.00 90.62 186 VAL A CA 1
ATOM 1484 C C . VAL A 1 186 ? -4.572 -3.361 10.975 1.00 90.62 186 VAL A C 1
ATOM 1486 O O . VAL A 1 186 ? -4.859 -2.799 9.916 1.00 90.62 186 VAL A O 1
ATOM 1489 N N . ASN A 1 187 ? -3.411 -3.153 11.592 1.00 91.44 187 ASN A N 1
ATOM 1490 C CA . ASN A 1 187 ? -2.342 -2.381 10.976 1.00 91.44 187 ASN A CA 1
ATOM 1491 C C . ASN A 1 187 ? -1.898 -3.026 9.658 1.00 91.44 187 ASN A C 1
ATOM 1493 O O . ASN A 1 187 ? -1.911 -4.250 9.550 1.00 91.44 187 ASN A O 1
ATOM 1497 N N . LEU A 1 188 ? -1.480 -2.209 8.687 1.00 92.06 188 LEU A N 1
ATOM 1498 C CA . LEU A 1 188 ? -1.101 -2.685 7.354 1.00 92.06 188 LEU A CA 1
ATOM 1499 C C . LEU A 1 188 ? -2.239 -3.506 6.713 1.00 92.06 188 LEU A C 1
ATOM 1501 O O . LEU A 1 188 ? -2.086 -4.680 6.356 1.00 92.06 188 LEU A O 1
ATOM 1505 N N . PHE A 1 189 ? -3.423 -2.891 6.658 1.00 92.94 189 PHE A N 1
ATOM 1506 C CA . PHE A 1 189 ? -4.672 -3.569 6.320 1.00 92.94 189 PHE A CA 1
ATOM 1507 C C . PHE A 1 189 ? -4.619 -4.212 4.933 1.00 92.94 189 PHE A C 1
ATOM 1509 O O . PHE A 1 189 ? -5.022 -5.363 4.814 1.00 92.94 189 PHE A O 1
ATOM 1516 N N . LEU A 1 190 ? -4.048 -3.530 3.927 1.00 92.31 190 LEU A N 1
ATOM 1517 C CA . LEU A 1 190 ? -3.936 -4.048 2.556 1.00 92.31 190 LEU A CA 1
ATOM 1518 C C . LEU A 1 190 ? -3.245 -5.417 2.511 1.00 92.31 190 LEU A C 1
ATOM 1520 O O . LEU A 1 190 ? -3.782 -6.358 1.932 1.00 92.31 190 LEU A O 1
ATOM 1524 N N . HIS A 1 191 ? -2.091 -5.555 3.166 1.00 92.00 191 HIS A N 1
ATOM 1525 C CA . HIS A 1 191 ? -1.348 -6.818 3.190 1.00 92.00 191 HIS A CA 1
ATOM 1526 C C . HIS A 1 191 ? -2.029 -7.881 4.053 1.00 92.00 191 HIS A C 1
ATOM 1528 O O . HIS A 1 191 ? -1.923 -9.074 3.775 1.00 92.00 191 HIS A O 1
ATOM 1534 N N . SER A 1 192 ? -2.751 -7.454 5.088 1.00 91.81 192 SER A N 1
ATOM 1535 C CA . SER A 1 192 ? -3.456 -8.354 6.001 1.00 91.81 192 SER A CA 1
ATOM 1536 C C . SER A 1 192 ? -4.691 -9.013 5.380 1.00 91.81 192 SER A C 1
ATOM 1538 O O . SER A 1 192 ? -5.203 -9.976 5.948 1.00 91.81 192 SER A O 1
ATOM 1540 N N . LEU A 1 193 ? -5.157 -8.538 4.218 1.00 90.25 193 LEU A N 1
ATOM 1541 C CA . LEU A 1 193 ? -6.246 -9.167 3.463 1.00 90.25 193 LEU A CA 1
ATOM 1542 C C . LEU A 1 193 ? -5.844 -10.512 2.839 1.00 90.25 193 LEU A C 1
ATOM 1544 O O . LEU A 1 193 ? -6.717 -11.323 2.540 1.00 90.25 193 LEU A O 1
ATOM 1548 N N . PHE A 1 194 ? -4.546 -10.762 2.644 1.00 89.06 194 PHE A N 1
ATOM 1549 C CA . PHE A 1 194 ? -4.047 -11.937 1.930 1.00 89.06 194 PHE A CA 1
ATOM 1550 C C . PHE A 1 194 ? -3.224 -12.830 2.859 1.00 89.06 194 PHE A C 1
ATOM 1552 O O . PHE A 1 194 ? -2.222 -12.403 3.421 1.00 89.06 194 PHE A O 1
ATOM 1559 N N . SER A 1 195 ? -3.593 -14.104 3.003 1.00 89.19 195 SER A N 1
ATOM 1560 C CA . SER A 1 195 ? -2.806 -15.056 3.803 1.00 89.19 195 SER A CA 1
ATOM 1561 C C . SER A 1 195 ? -1.508 -15.489 3.114 1.00 89.19 195 SER A C 1
ATOM 1563 O O . SER A 1 195 ? -0.531 -15.820 3.788 1.00 89.19 195 SER A O 1
ATOM 1565 N N . GLN A 1 196 ? -1.507 -15.492 1.779 1.00 88.50 196 GLN A N 1
ATOM 1566 C CA . GLN A 1 196 ? -0.413 -15.935 0.921 1.00 88.50 196 GLN A CA 1
ATOM 1567 C C . GLN A 1 196 ? -0.470 -15.169 -0.405 1.00 88.50 196 GLN A C 1
ATOM 1569 O O . GLN A 1 196 ? -1.552 -14.948 -0.947 1.00 88.50 196 GLN A O 1
ATOM 1574 N N . VAL A 1 197 ? 0.695 -14.777 -0.919 1.00 88.31 197 VAL A N 1
ATOM 1575 C CA . VAL A 1 197 ? 0.851 -14.136 -2.230 1.00 88.31 197 VAL A CA 1
ATOM 1576 C C . VAL A 1 197 ? 1.933 -14.890 -2.982 1.00 88.31 197 VAL A C 1
ATOM 1578 O O . VAL A 1 197 ? 3.081 -14.930 -2.534 1.00 88.31 197 VAL A O 1
ATOM 1581 N N . ASP A 1 198 ? 1.558 -15.476 -4.116 1.00 88.38 198 ASP A N 1
ATOM 1582 C CA . ASP A 1 198 ? 2.466 -16.244 -4.955 1.00 88.38 198 ASP A CA 1
ATOM 1583 C C . ASP A 1 198 ? 2.653 -15.626 -6.331 1.00 88.38 198 ASP A C 1
ATOM 1585 O O . ASP A 1 198 ? 1.726 -15.084 -6.928 1.00 88.38 198 ASP A O 1
ATOM 1589 N N . VAL A 1 199 ? 3.872 -15.763 -6.846 1.00 86.56 199 VAL A N 1
ATOM 1590 C CA . VAL A 1 199 ? 4.233 -15.360 -8.201 1.00 86.56 199 VAL A CA 1
ATOM 1591 C C . VAL A 1 199 ? 4.737 -16.588 -8.939 1.00 86.56 199 VAL A C 1
ATOM 1593 O O . VAL A 1 199 ? 5.648 -17.283 -8.477 1.00 86.56 199 VAL A O 1
ATOM 1596 N N . SER A 1 200 ? 4.153 -16.850 -10.104 1.00 87.00 200 SER A N 1
ATOM 1597 C CA . SER A 1 200 ? 4.562 -17.913 -11.014 1.00 87.00 200 SER A CA 1
ATOM 1598 C C . SER A 1 200 ? 5.049 -17.329 -12.340 1.00 87.00 200 SER A C 1
ATOM 1600 O O . SER A 1 200 ? 4.521 -16.341 -12.845 1.00 87.00 200 SER A O 1
ATOM 1602 N N . LEU A 1 201 ? 6.095 -17.935 -12.902 1.00 84.44 201 LEU A N 1
ATOM 1603 C CA . LEU A 1 201 ? 6.596 -17.649 -14.245 1.00 84.44 201 LEU A CA 1
ATOM 1604 C C . LEU A 1 201 ? 6.535 -18.940 -15.058 1.00 84.44 201 LEU A C 1
ATOM 1606 O O . LEU A 1 201 ? 7.156 -19.929 -14.669 1.00 84.44 201 LEU A O 1
ATOM 1610 N N . ASN A 1 202 ? 5.816 -18.932 -16.184 1.00 82.62 202 ASN A N 1
ATOM 1611 C CA . ASN A 1 202 ? 5.608 -20.113 -17.037 1.00 82.62 202 ASN A CA 1
ATOM 1612 C C . ASN A 1 202 ? 5.157 -21.345 -16.225 1.00 82.62 202 ASN A C 1
ATOM 1614 O O . ASN A 1 202 ? 5.813 -22.386 -16.259 1.00 82.62 202 ASN A O 1
ATOM 1618 N N . ASP A 1 203 ? 4.103 -21.184 -15.419 1.00 82.31 203 ASP A N 1
ATOM 1619 C CA . ASP A 1 203 ? 3.530 -22.212 -14.529 1.00 82.31 203 ASP A CA 1
ATOM 1620 C C . ASP A 1 203 ? 4.467 -22.740 -13.429 1.00 82.31 203 ASP A C 1
ATOM 1622 O O . ASP A 1 203 ? 4.120 -23.651 -12.675 1.00 82.31 203 ASP A O 1
ATOM 1626 N N . ARG A 1 204 ? 5.653 -22.142 -13.272 1.00 85.62 204 ARG A N 1
ATOM 1627 C CA . ARG A 1 204 ? 6.577 -22.450 -12.185 1.00 85.62 204 ARG A CA 1
ATOM 1628 C C . ARG A 1 204 ? 6.519 -21.362 -11.127 1.00 85.62 204 ARG A C 1
ATOM 1630 O O . ARG A 1 204 ? 6.884 -20.218 -11.384 1.00 85.62 204 ARG A O 1
ATOM 1637 N N . ILE A 1 205 ? 6.116 -21.734 -9.918 1.00 84.75 205 ILE A N 1
ATOM 1638 C CA . ILE A 1 205 ? 6.149 -20.842 -8.757 1.00 84.75 205 ILE A CA 1
ATOM 1639 C C . ILE A 1 205 ? 7.605 -20.441 -8.477 1.00 84.75 205 ILE A C 1
ATOM 1641 O O . ILE A 1 205 ? 8.488 -21.298 -8.370 1.00 84.75 205 ILE A O 1
ATOM 1645 N N . ILE A 1 206 ? 7.845 -19.134 -8.394 1.00 86.06 206 ILE A N 1
ATOM 1646 C CA . ILE A 1 206 ? 9.142 -18.533 -8.051 1.00 86.06 206 ILE A CA 1
ATOM 1647 C C . ILE A 1 206 ? 9.141 -17.902 -6.652 1.00 86.06 206 ILE A C 1
ATOM 1649 O O . ILE A 1 206 ? 10.205 -17.576 -6.129 1.00 86.06 206 ILE A O 1
ATOM 1653 N N . SER A 1 207 ? 7.966 -17.741 -6.040 1.00 81.75 207 SER A N 1
ATOM 1654 C CA . SER A 1 207 ? 7.798 -17.307 -4.654 1.00 81.75 207 SER A CA 1
ATOM 1655 C C . SER A 1 207 ? 7.904 -18.473 -3.668 1.00 81.75 207 SER A C 1
ATOM 1657 O O . SER A 1 207 ? 7.637 -19.632 -3.985 1.00 81.75 207 SER A O 1
ATOM 1659 N N . SER A 1 208 ? 8.265 -18.159 -2.426 1.00 78.50 208 SER A N 1
ATOM 1660 C CA . SER A 1 208 ? 8.120 -19.101 -1.317 1.00 78.50 208 SER A CA 1
ATOM 1661 C C . SER A 1 208 ? 6.678 -19.063 -0.818 1.00 78.50 208 SER A C 1
ATOM 1663 O O . SER A 1 208 ? 6.297 -18.109 -0.144 1.00 78.50 208 SER A O 1
ATOM 1665 N N . ALA A 1 209 ? 5.900 -20.100 -1.126 1.00 72.75 209 ALA A N 1
ATOM 1666 C CA . ALA A 1 209 ? 4.534 -20.257 -0.640 1.00 72.75 209 ALA A CA 1
ATOM 1667 C C . ALA A 1 209 ? 4.521 -20.448 0.888 1.00 72.75 209 ALA A C 1
ATOM 1669 O O . ALA A 1 209 ? 4.913 -21.502 1.401 1.00 72.75 209 ALA A O 1
ATOM 1670 N N . SER A 1 210 ? 4.090 -19.426 1.631 1.00 77.62 210 SER A N 1
ATOM 1671 C CA . SER A 1 210 ? 3.839 -19.531 3.069 1.00 77.62 210 SER A CA 1
ATOM 1672 C C . SER A 1 210 ? 2.595 -18.749 3.485 1.00 77.62 210 SER A C 1
ATOM 1674 O O . SER A 1 210 ? 2.400 -17.600 3.094 1.00 77.62 210 SER A O 1
ATOM 1676 N N . ASN A 1 211 ? 1.804 -19.336 4.386 1.00 83.62 211 ASN A N 1
ATOM 1677 C CA . ASN A 1 211 ? 0.608 -18.718 4.981 1.00 83.62 211 ASN A CA 1
ATOM 1678 C C . ASN A 1 211 ? 0.933 -17.632 6.029 1.00 83.62 211 ASN A C 1
ATOM 1680 O O . ASN A 1 211 ? 0.155 -17.368 6.943 1.00 83.62 211 ASN A O 1
ATOM 1684 N N . THR A 1 212 ? 2.131 -17.055 5.962 1.00 89.25 212 THR A N 1
ATOM 1685 C CA . THR A 1 212 ? 2.652 -16.069 6.919 1.00 89.25 212 THR A CA 1
ATOM 1686 C C . THR A 1 212 ? 2.922 -14.723 6.258 1.00 89.25 212 THR A C 1
ATOM 1688 O O . THR A 1 212 ? 3.612 -13.882 6.839 1.00 89.25 212 THR A O 1
ATOM 1691 N N . TYR A 1 213 ? 2.371 -14.507 5.059 1.00 91.31 213 TYR A N 1
ATOM 1692 C CA . TYR A 1 213 ? 2.568 -13.286 4.288 1.00 91.31 213 TYR A CA 1
ATOM 1693 C C . TYR A 1 213 ? 2.267 -12.005 5.087 1.00 91.31 213 TYR A C 1
ATOM 1695 O O . TYR A 1 213 ? 3.153 -11.150 5.119 1.00 91.31 213 TYR A O 1
ATOM 1703 N N . PRO A 1 214 ? 1.142 -11.880 5.829 1.00 92.06 214 PRO A N 1
ATOM 1704 C CA . PRO A 1 214 ? 0.853 -10.659 6.586 1.00 92.06 214 PRO A CA 1
ATOM 1705 C C . PRO A 1 214 ? 1.946 -10.301 7.596 1.00 92.06 214 PRO A C 1
ATOM 1707 O O . PRO A 1 214 ? 2.341 -9.144 7.724 1.00 92.06 214 PRO A O 1
ATOM 1710 N N . TYR A 1 215 ? 2.486 -11.305 8.291 1.00 92.00 215 TYR A N 1
ATOM 1711 C CA . TYR A 1 215 ? 3.540 -11.106 9.285 1.00 92.00 215 TYR A CA 1
ATOM 1712 C C . TYR A 1 215 ? 4.862 -10.714 8.636 1.00 92.00 215 TYR A C 1
ATOM 1714 O O . TYR A 1 215 ? 5.564 -9.836 9.137 1.00 92.00 215 TYR A O 1
ATOM 1722 N N . ARG A 1 216 ? 5.200 -11.365 7.519 1.00 91.25 216 ARG A N 1
ATOM 1723 C CA . ARG A 1 216 ? 6.402 -11.047 6.754 1.00 91.25 216 ARG A CA 1
ATOM 1724 C C . ARG A 1 216 ? 6.338 -9.617 6.220 1.00 91.25 216 ARG A C 1
ATOM 1726 O O . ARG A 1 216 ? 7.279 -8.868 6.459 1.00 91.25 216 ARG A O 1
ATOM 1733 N N . ALA A 1 217 ? 5.229 -9.242 5.580 1.00 91.62 217 ALA A N 1
ATOM 1734 C CA . ALA A 1 217 ? 5.006 -7.894 5.068 1.00 91.62 217 ALA A CA 1
ATOM 1735 C C . ALA A 1 217 ? 5.128 -6.861 6.193 1.00 91.62 217 ALA A C 1
ATOM 1737 O O . ALA A 1 217 ? 5.893 -5.913 6.082 1.00 91.62 217 ALA A O 1
ATOM 1738 N N . TYR A 1 218 ? 4.484 -7.103 7.338 1.00 92.25 218 TYR A N 1
ATOM 1739 C CA . TYR A 1 218 ? 4.565 -6.196 8.479 1.00 92.25 218 TYR A CA 1
ATOM 1740 C C . TYR A 1 218 ? 5.996 -5.995 9.003 1.00 92.25 218 TYR A C 1
ATOM 1742 O O . TYR A 1 218 ? 6.414 -4.864 9.263 1.00 92.25 218 TYR A O 1
ATOM 1750 N N . LEU A 1 219 ? 6.775 -7.074 9.134 1.00 92.00 219 LEU A N 1
ATOM 1751 C CA . LEU A 1 219 ? 8.172 -6.992 9.571 1.00 92.00 219 LEU A CA 1
ATOM 1752 C C . LEU A 1 219 ? 9.065 -6.306 8.530 1.00 92.00 219 LEU A C 1
ATOM 1754 O O . LEU A 1 219 ? 9.897 -5.482 8.903 1.00 92.00 219 LEU A O 1
ATOM 1758 N N . GLU A 1 220 ? 8.886 -6.598 7.242 1.00 90.25 220 GLU A N 1
ATOM 1759 C CA . GLU A 1 220 ? 9.609 -5.927 6.157 1.00 90.25 220 GLU A CA 1
ATOM 1760 C C . GLU A 1 220 ? 9.291 -4.424 6.136 1.00 90.25 220 GLU A C 1
ATOM 1762 O O . GLU A 1 220 ? 10.211 -3.607 6.092 1.00 90.25 220 GLU A O 1
ATOM 1767 N N . THR A 1 221 ? 8.021 -4.040 6.290 1.00 91.06 221 THR A N 1
ATOM 1768 C CA . THR A 1 221 ? 7.594 -2.638 6.388 1.00 91.06 221 THR A CA 1
ATOM 1769 C C . THR A 1 221 ? 8.231 -1.934 7.592 1.00 91.06 221 THR A C 1
ATOM 1771 O O . THR A 1 221 ? 8.710 -0.799 7.496 1.00 91.06 221 THR A O 1
ATOM 1774 N N . LEU A 1 222 ? 8.307 -2.610 8.742 1.00 89.69 222 LEU A N 1
ATOM 1775 C CA . LEU A 1 222 ? 8.931 -2.058 9.943 1.00 89.69 222 LEU A CA 1
ATOM 1776 C C . LEU A 1 222 ? 10.452 -1.919 9.838 1.00 89.69 222 LEU A C 1
ATOM 1778 O O . LEU A 1 222 ? 10.992 -0.947 10.372 1.00 89.69 222 LEU A O 1
ATOM 1782 N N . LEU A 1 223 ? 11.139 -2.856 9.189 1.00 92.00 223 LEU A N 1
ATOM 1783 C CA . LEU A 1 223 ? 12.603 -2.904 9.165 1.00 92.00 223 LEU A CA 1
ATOM 1784 C C . LEU A 1 223 ? 13.213 -2.150 7.977 1.00 92.00 223 LEU A C 1
ATOM 1786 O O . LEU A 1 223 ? 14.275 -1.552 8.134 1.00 92.00 223 LEU A O 1
ATOM 1790 N N . ASN A 1 224 ? 12.549 -2.139 6.817 1.00 89.25 224 ASN A N 1
ATOM 1791 C CA . ASN A 1 224 ? 13.121 -1.599 5.579 1.00 89.25 224 ASN A CA 1
ATOM 1792 C C . ASN A 1 224 ? 12.794 -0.119 5.340 1.00 89.25 224 ASN A C 1
ATOM 1794 O O . ASN A 1 224 ? 13.546 0.566 4.648 1.00 89.25 224 ASN A O 1
ATOM 1798 N N . TYR A 1 225 ? 11.697 0.397 5.902 1.00 86.69 225 TYR A N 1
ATOM 1799 C CA . TYR A 1 225 ? 11.268 1.775 5.653 1.00 86.69 225 TYR A CA 1
ATOM 1800 C C . TYR A 1 225 ? 11.688 2.733 6.770 1.00 86.69 225 TYR A C 1
ATOM 1802 O O . TYR A 1 225 ? 11.531 2.458 7.966 1.00 86.69 225 TYR A O 1
ATOM 1810 N N . GLY A 1 226 ? 12.171 3.911 6.368 1.00 88.06 226 GLY A N 1
ATOM 1811 C CA . GLY A 1 226 ? 12.422 5.034 7.270 1.00 88.06 226 GLY A CA 1
ATOM 1812 C C . GLY A 1 226 ? 11.131 5.643 7.829 1.00 88.06 226 GLY A C 1
ATOM 1813 O O . GLY A 1 226 ? 10.032 5.402 7.327 1.00 88.06 226 GLY A O 1
ATOM 1814 N N . GLU A 1 227 ? 11.262 6.465 8.870 1.00 84.69 227 GLU A N 1
ATOM 1815 C CA . GLU A 1 227 ? 10.121 7.122 9.531 1.00 84.69 227 GLU A CA 1
ATOM 1816 C C . GLU A 1 227 ? 9.307 8.016 8.581 1.00 84.69 227 GLU A C 1
ATOM 1818 O O . GLU A 1 227 ? 8.082 8.070 8.688 1.00 84.69 227 GLU A O 1
ATOM 1823 N N . ASP A 1 228 ? 9.951 8.661 7.606 1.00 80.44 228 ASP A N 1
ATOM 1824 C CA . ASP A 1 228 ? 9.260 9.535 6.650 1.00 80.44 228 ASP A CA 1
ATOM 1825 C C . ASP A 1 228 ? 8.338 8.749 5.713 1.00 80.44 228 ASP A C 1
ATOM 1827 O O . ASP A 1 228 ? 7.202 9.158 5.459 1.00 80.44 228 ASP A O 1
ATOM 1831 N N . ALA A 1 229 ? 8.780 7.579 5.245 1.00 78.44 229 ALA A N 1
ATOM 1832 C CA . ALA A 1 229 ? 7.966 6.700 4.408 1.00 78.44 229 ALA A CA 1
ATOM 1833 C C . ALA A 1 229 ? 6.802 6.082 5.201 1.00 78.44 229 ALA A C 1
ATOM 1835 O O . ALA A 1 229 ? 5.684 6.006 4.694 1.00 78.44 229 ALA A O 1
ATOM 1836 N N . LYS A 1 230 ? 7.039 5.727 6.471 1.00 84.19 230 LYS A N 1
ATOM 1837 C CA . LYS A 1 230 ? 6.016 5.227 7.409 1.00 84.19 230 LYS A CA 1
ATOM 1838 C C . LYS A 1 230 ? 4.913 6.236 7.707 1.00 84.19 230 LYS A C 1
ATOM 1840 O O . LYS A 1 230 ? 3.789 5.833 7.981 1.00 84.19 230 LYS A O 1
ATOM 1845 N N . LYS A 1 231 ? 5.221 7.533 7.659 1.00 80.69 231 LYS A N 1
ATOM 1846 C CA . LYS A 1 231 ? 4.244 8.612 7.869 1.00 80.69 231 LYS A CA 1
ATOM 1847 C C . LYS A 1 231 ? 3.542 9.062 6.589 1.00 80.69 231 LYS A C 1
ATOM 1849 O O . LYS A 1 231 ? 2.460 9.632 6.683 1.00 80.69 231 LYS A O 1
ATOM 1854 N N . SER A 1 232 ? 4.160 8.852 5.425 1.00 82.06 232 SER A N 1
ATOM 1855 C CA . SER A 1 232 ? 3.651 9.312 4.128 1.00 82.06 232 SER A CA 1
ATOM 1856 C C . SER A 1 232 ? 3.157 8.150 3.266 1.00 82.06 232 SER A C 1
ATOM 1858 O O . SER A 1 232 ? 1.973 7.836 3.301 1.00 82.06 232 SER A O 1
ATOM 1860 N N . LEU A 1 233 ? 4.048 7.494 2.523 1.00 77.88 233 LEU A N 1
ATOM 1861 C CA . LEU A 1 233 ? 3.727 6.460 1.539 1.00 77.88 233 LEU A CA 1
ATOM 1862 C C . LEU A 1 233 ? 2.873 5.331 2.126 1.00 77.88 233 LEU A C 1
ATOM 1864 O O . LEU A 1 233 ? 1.805 5.037 1.598 1.00 77.88 233 LEU A O 1
ATOM 1868 N N . LEU A 1 234 ? 3.302 4.764 3.255 1.00 87.12 234 LEU A N 1
ATOM 1869 C CA . LEU A 1 234 ? 2.679 3.572 3.839 1.00 87.12 234 LEU A CA 1
ATOM 1870 C C . LEU A 1 234 ? 1.277 3.844 4.417 1.00 87.12 234 LEU A C 1
ATOM 1872 O O . LEU A 1 234 ? 0.524 2.911 4.697 1.00 87.12 234 LEU A O 1
ATOM 1876 N N . SER A 1 235 ? 0.867 5.113 4.525 1.00 86.00 235 SER A N 1
ATOM 1877 C CA . SER A 1 235 ? -0.527 5.444 4.844 1.00 86.00 235 SER A CA 1
ATOM 1878 C C . SER A 1 235 ? -1.507 4.951 3.766 1.00 86.00 235 SER A C 1
ATOM 1880 O O . SER A 1 235 ? -2.651 4.645 4.099 1.00 86.00 235 SER A O 1
ATOM 1882 N N . CYS A 1 236 ? -1.048 4.779 2.516 1.00 84.31 236 CYS A N 1
ATOM 1883 C CA . CYS A 1 236 ? -1.831 4.211 1.411 1.00 84.31 236 CYS A CA 1
ATOM 1884 C C . CYS A 1 236 ? -2.141 2.714 1.597 1.00 84.31 236 CYS A C 1
ATOM 1886 O O . CYS A 1 236 ? -3.115 2.219 1.040 1.00 84.31 236 CYS A O 1
ATOM 1888 N N . GLU A 1 237 ? -1.363 2.009 2.420 1.00 90.38 237 GLU A N 1
ATOM 1889 C CA . GLU A 1 237 ? -1.566 0.599 2.794 1.00 90.38 237 GLU A CA 1
ATOM 1890 C C . GLU A 1 237 ? -2.265 0.466 4.165 1.00 90.38 237 GLU A C 1
ATOM 1892 O O . GLU A 1 237 ? -2.334 -0.617 4.754 1.00 90.38 237 GLU A O 1
ATOM 1897 N N . ALA A 1 238 ? -2.763 1.589 4.701 1.00 91.12 238 ALA A N 1
ATOM 1898 C CA . ALA A 1 238 ? -3.298 1.738 6.053 1.00 91.12 238 ALA A CA 1
ATOM 1899 C C . ALA A 1 238 ? -2.295 1.384 7.170 1.00 91.12 238 ALA A C 1
ATOM 1901 O O . ALA A 1 238 ? -2.679 0.905 8.245 1.00 91.12 238 ALA A O 1
ATOM 1902 N N . PHE A 1 239 ? -1.003 1.640 6.942 1.00 92.19 239 PHE A N 1
ATOM 1903 C CA . PHE A 1 239 ? 0.011 1.537 7.983 1.00 92.19 239 PHE A CA 1
ATOM 1904 C C . PHE A 1 239 ? 0.045 2.797 8.850 1.00 92.19 239 PHE A C 1
ATOM 1906 O O . PHE A 1 239 ? 0.237 3.913 8.366 1.00 92.19 239 PHE A O 1
ATOM 1913 N N . PHE A 1 240 ? -0.052 2.600 10.162 1.00 90.81 240 PHE A N 1
ATOM 1914 C CA . PHE A 1 240 ? 0.211 3.634 11.158 1.00 90.81 240 PHE A CA 1
ATOM 1915 C C . PHE A 1 240 ? 0.995 3.011 12.302 1.00 90.81 240 PHE A C 1
ATOM 1917 O O . PHE A 1 240 ? 0.541 2.040 12.906 1.00 90.81 240 PHE A O 1
ATOM 1924 N N . LYS A 1 241 ? 2.175 3.553 12.604 1.00 88.50 241 LYS A N 1
ATOM 1925 C CA . LYS A 1 241 ? 3.034 3.026 13.668 1.00 88.50 241 LYS A CA 1
ATOM 1926 C C . LYS A 1 241 ? 2.319 3.122 15.019 1.00 88.50 241 LYS A C 1
ATOM 1928 O O . LYS A 1 241 ? 1.889 4.205 15.401 1.00 88.50 241 LYS A O 1
ATOM 1933 N N . ASP A 1 242 ? 2.178 1.990 15.705 1.00 86.62 242 ASP A N 1
ATOM 1934 C CA . ASP A 1 242 ? 1.506 1.927 17.001 1.00 86.62 242 ASP A CA 1
ATOM 1935 C C . ASP A 1 242 ? 2.472 2.303 18.134 1.00 86.62 242 ASP A C 1
ATOM 1937 O O . ASP A 1 242 ? 3.542 1.710 18.271 1.00 86.62 242 ASP A O 1
ATOM 1941 N N . ASP A 1 243 ? 2.061 3.252 18.975 1.00 81.06 243 ASP A N 1
ATOM 1942 C CA . ASP A 1 243 ? 2.822 3.674 20.161 1.00 81.06 243 ASP A CA 1
ATOM 1943 C C . ASP A 1 243 ? 2.381 2.926 21.433 1.00 81.06 243 ASP A C 1
ATOM 1945 O O . ASP A 1 243 ? 3.143 2.788 22.390 1.00 81.06 243 ASP A O 1
ATOM 1949 N N . LYS A 1 244 ? 1.140 2.418 21.449 1.00 82.00 244 LYS A N 1
ATOM 1950 C CA . LYS A 1 244 ? 0.546 1.656 22.560 1.00 82.00 244 LYS A CA 1
ATOM 1951 C C . LYS A 1 244 ? -0.096 0.365 22.028 1.00 82.00 244 LYS A C 1
ATOM 1953 O O . LYS A 1 244 ? -1.303 0.338 21.794 1.00 82.00 244 LYS A O 1
ATOM 1958 N N . PRO A 1 245 ? 0.680 -0.715 21.836 1.00 71.50 245 PRO A N 1
ATOM 1959 C CA . PRO A 1 245 ? 0.209 -1.921 21.144 1.00 71.50 245 PRO A CA 1
ATOM 1960 C C . PRO A 1 245 ? -0.815 -2.751 21.936 1.00 71.50 245 PRO A C 1
ATOM 1962 O O . PRO A 1 245 ? -1.461 -3.625 21.373 1.00 71.50 245 PRO A O 1
ATOM 1965 N N . TYR A 1 246 ? -0.968 -2.503 23.238 1.00 79.00 246 TYR A N 1
ATOM 1966 C CA . TYR A 1 246 ? -1.912 -3.214 24.110 1.00 79.00 246 TYR A CA 1
ATOM 1967 C C . TYR A 1 246 ? -3.338 -2.659 24.042 1.00 79.00 246 TYR A C 1
ATOM 1969 O O . TYR A 1 246 ? -4.257 -3.251 24.604 1.00 79.00 246 TYR A O 1
ATOM 1977 N N . GLN A 1 247 ? -3.533 -1.515 23.388 1.00 77.88 247 GLN A N 1
ATOM 1978 C CA . GLN A 1 247 ? -4.836 -0.888 23.317 1.00 77.88 247 GLN A CA 1
ATOM 1979 C C . GLN A 1 247 ? -5.614 -1.358 22.096 1.00 77.88 247 GLN A C 1
ATOM 1981 O O . GLN A 1 247 ? -5.166 -1.195 20.966 1.00 77.88 247 GLN A O 1
ATOM 1986 N N . VAL A 1 248 ? -6.795 -1.913 22.351 1.00 79.19 248 VAL A N 1
ATOM 1987 C CA . VAL A 1 248 ? -7.632 -2.562 21.332 1.00 79.19 248 VAL A CA 1
ATOM 1988 C C . VAL A 1 248 ? -8.937 -1.822 21.051 1.00 79.19 248 VAL A C 1
ATOM 1990 O O . VAL A 1 248 ? -9.571 -2.088 20.037 1.00 79.19 248 VAL A O 1
ATOM 1993 N N . ASP A 1 249 ? -9.327 -0.886 21.918 1.00 83.94 249 ASP A N 1
ATOM 1994 C CA . ASP A 1 249 ? -10.532 -0.076 21.744 1.00 83.94 249 ASP A CA 1
ATOM 1995 C C . ASP A 1 249 ? -10.188 1.242 21.020 1.00 83.94 249 ASP A C 1
ATOM 1997 O O . ASP A 1 249 ? -9.461 2.064 21.593 1.00 83.94 249 ASP A O 1
ATOM 2001 N N . PRO A 1 250 ? -10.673 1.460 19.779 1.00 83.00 250 PRO A N 1
ATOM 2002 C CA . PRO A 1 250 ? -10.425 2.685 19.021 1.00 83.00 250 PRO A CA 1
ATOM 2003 C C . PRO A 1 250 ? -11.193 3.911 19.538 1.00 83.00 250 PRO A C 1
ATOM 2005 O O . PRO A 1 250 ? -10.797 5.036 19.226 1.00 83.00 250 PRO A O 1
ATOM 2008 N N . VAL A 1 251 ? -12.279 3.717 20.295 1.00 84.06 251 VAL A N 1
ATOM 2009 C CA . VAL A 1 251 ? -13.182 4.789 20.759 1.00 84.06 251 VAL A CA 1
ATOM 2010 C C . VAL A 1 251 ? -12.801 5.276 22.160 1.00 84.06 251 VAL A C 1
ATOM 2012 O O . VAL A 1 251 ? -13.140 6.394 22.544 1.00 84.06 251 VAL A O 1
ATOM 2015 N N . SER A 1 252 ? -12.031 4.481 22.906 1.00 82.25 252 SER A N 1
ATOM 2016 C CA . SER A 1 252 ? -11.483 4.860 24.210 1.00 82.25 252 SER A CA 1
ATOM 2017 C C . SER A 1 252 ? -10.710 6.190 24.163 1.00 82.25 252 SER A C 1
ATOM 2019 O O . SER A 1 252 ? -9.913 6.457 23.254 1.00 82.25 252 SER A O 1
ATOM 2021 N N . GLU A 1 253 ? -10.876 7.027 25.193 1.00 75.31 253 GLU A N 1
ATOM 2022 C CA . GLU A 1 253 ? -10.113 8.276 25.334 1.00 75.31 253 GLU A CA 1
ATOM 2023 C C . GLU A 1 253 ? -8.602 8.014 25.344 1.00 75.31 253 GLU A C 1
ATOM 2025 O O . GLU A 1 253 ? -7.833 8.744 24.714 1.00 75.31 253 GLU A O 1
ATOM 2030 N N . GLU A 1 254 ? -8.184 6.896 25.936 1.00 75.69 254 GLU A N 1
ATOM 2031 C CA . GLU A 1 254 ? -6.783 6.498 26.032 1.00 75.69 254 GLU A CA 1
ATOM 2032 C C . GLU A 1 254 ? -6.206 5.982 24.701 1.00 75.69 254 GLU A C 1
ATOM 2034 O O . GLU A 1 254 ? -4.979 5.852 24.610 1.00 75.69 254 GLU A O 1
ATOM 2039 N N . ALA A 1 255 ? -7.063 5.743 23.684 1.00 71.88 255 ALA A N 1
ATOM 2040 C CA . ALA A 1 255 ? -6.732 5.031 22.444 1.00 71.88 255 ALA A CA 1
ATOM 2041 C C . ALA A 1 255 ? -5.506 5.581 21.743 1.00 71.88 255 ALA A C 1
ATOM 2043 O O . ALA A 1 255 ? -5.359 6.799 21.589 1.00 71.88 255 ALA A O 1
ATOM 2044 N N . CYS A 1 256 ? -4.658 4.651 21.294 1.00 82.38 256 CYS A N 1
ATOM 2045 C CA . CYS A 1 256 ? -3.484 4.952 20.499 1.00 82.38 256 CYS A CA 1
ATOM 2046 C C . CYS A 1 256 ? -3.883 5.763 19.259 1.00 82.38 256 CYS A C 1
ATOM 2048 O O . CYS A 1 256 ? -4.876 5.453 18.595 1.00 82.38 256 CYS A O 1
ATOM 2050 N N . GLU A 1 257 ? -3.110 6.802 18.940 1.00 86.38 257 GLU A N 1
ATOM 2051 C CA . GLU A 1 257 ? -3.418 7.689 17.814 1.00 86.38 257 GLU A CA 1
ATOM 2052 C C . GLU A 1 257 ? -3.474 6.938 16.481 1.00 86.38 257 GLU A C 1
ATOM 2054 O O . GLU A 1 257 ? -4.309 7.243 15.631 1.00 86.38 257 GLU A O 1
ATOM 2059 N N . SER A 1 258 ? -2.615 5.934 16.300 1.00 88.00 258 SER A N 1
ATOM 2060 C CA . SER A 1 258 ? -2.600 5.068 15.120 1.00 88.00 258 SER A CA 1
ATOM 2061 C C . SER A 1 258 ? -3.912 4.302 14.951 1.00 88.00 258 SER A C 1
ATOM 2063 O O . SER A 1 258 ? -4.474 4.275 13.857 1.00 88.00 258 SER A O 1
ATOM 2065 N N . LEU A 1 259 ? -4.439 3.733 16.037 1.00 88.56 259 LEU A N 1
ATOM 2066 C CA . LEU A 1 259 ? -5.690 2.981 16.031 1.00 88.56 259 LEU A CA 1
ATOM 2067 C C . LEU A 1 259 ? -6.888 3.901 15.759 1.00 88.56 259 LEU A C 1
ATOM 2069 O O . LEU A 1 259 ? -7.746 3.554 14.951 1.00 88.56 259 LEU A O 1
ATOM 2073 N N . LYS A 1 260 ? -6.900 5.107 16.346 1.00 89.12 260 LYS A N 1
ATOM 2074 C CA . LYS A 1 260 ? -7.902 6.148 16.054 1.00 89.12 260 LYS A CA 1
ATOM 2075 C C . LYS A 1 260 ? -7.883 6.563 14.579 1.00 89.12 260 LYS A C 1
ATOM 2077 O O . LYS A 1 260 ? -8.942 6.686 13.969 1.00 89.12 260 LYS A O 1
ATOM 2082 N N . LYS A 1 261 ? -6.698 6.738 13.982 1.00 89.38 261 LYS A N 1
ATOM 2083 C CA . LYS A 1 261 ? -6.554 7.047 12.547 1.00 89.38 261 LYS A CA 1
ATOM 2084 C C . LYS A 1 261 ? -7.104 5.920 11.674 1.00 89.38 261 LYS A C 1
ATOM 2086 O O . LYS A 1 261 ? -7.907 6.190 10.787 1.00 89.38 261 LYS A O 1
ATOM 2091 N N . ARG A 1 262 ? -6.745 4.663 11.962 1.00 90.56 262 ARG A N 1
ATOM 2092 C CA . ARG A 1 262 ? -7.277 3.488 11.244 1.00 90.56 262 ARG A CA 1
ATOM 2093 C C . ARG A 1 262 ? -8.796 3.371 11.366 1.00 90.56 262 ARG A C 1
ATOM 2095 O O . ARG A 1 262 ? -9.463 3.107 10.373 1.00 90.56 262 ARG A O 1
ATOM 2102 N N . TYR A 1 263 ? -9.341 3.619 12.553 1.00 91.00 263 TYR A N 1
ATOM 2103 C CA . TYR A 1 263 ? -10.782 3.660 12.796 1.00 91.00 263 TYR A CA 1
ATOM 2104 C C . TYR A 1 263 ? -11.488 4.712 11.922 1.00 91.00 263 TYR A C 1
ATOM 2106 O O . TYR A 1 263 ? -12.451 4.401 11.225 1.00 91.00 263 TYR A O 1
ATOM 2114 N N . GLN A 1 264 ? -10.965 5.941 11.876 1.00 89.94 264 GLN A N 1
ATOM 2115 C CA . GLN A 1 264 ? -11.555 7.044 11.102 1.00 89.94 264 GLN A CA 1
ATOM 2116 C C . GLN A 1 264 ? -11.624 6.786 9.589 1.00 89.94 264 GLN A C 1
ATOM 2118 O O . GLN A 1 264 ? -12.506 7.332 8.920 1.00 89.94 264 GLN A O 1
ATOM 2123 N N . LEU A 1 265 ? -10.714 5.968 9.049 1.00 88.19 265 LEU A N 1
ATOM 2124 C CA . LEU A 1 265 ? -10.690 5.616 7.626 1.00 88.19 265 LEU A CA 1
ATOM 2125 C C . LEU A 1 265 ? -11.909 4.793 7.194 1.00 88.19 265 LEU A C 1
ATOM 2127 O O . LEU A 1 265 ? -12.339 4.916 6.050 1.00 88.19 265 LEU A O 1
ATOM 2131 N N . ILE A 1 266 ? -12.466 3.980 8.096 1.00 88.25 266 ILE A N 1
ATOM 2132 C CA . ILE A 1 266 ? -13.541 3.025 7.783 1.00 88.25 266 ILE A CA 1
ATOM 2133 C C . ILE A 1 266 ? -14.847 3.283 8.538 1.00 88.25 266 ILE A C 1
ATOM 2135 O O . ILE A 1 266 ? -15.850 2.627 8.249 1.00 88.25 266 ILE A O 1
ATOM 2139 N N . ALA A 1 267 ? -14.836 4.202 9.510 1.00 88.25 267 ALA A N 1
ATOM 2140 C CA . ALA A 1 267 ? -15.999 4.546 10.319 1.00 88.25 267 ALA A CA 1
ATOM 2141 C C . ALA A 1 267 ? -17.227 4.777 9.428 1.00 88.25 267 ALA A C 1
ATOM 2143 O O . ALA A 1 267 ? -17.124 5.366 8.348 1.00 88.25 267 ALA A O 1
ATOM 2144 N N . ASN A 1 268 ? -18.384 4.300 9.882 1.00 87.25 268 ASN A N 1
ATOM 2145 C CA . ASN A 1 268 ? -19.654 4.370 9.155 1.00 87.25 268 ASN A CA 1
ATOM 2146 C C . ASN A 1 268 ? -19.641 3.633 7.807 1.00 87.25 268 ASN A C 1
ATOM 2148 O O . ASN A 1 268 ? -20.312 4.038 6.857 1.00 87.25 268 ASN A O 1
ATOM 2152 N N . SER A 1 269 ? -18.849 2.561 7.709 1.00 88.56 269 SER A N 1
ATOM 2153 C CA . SER A 1 269 ? -18.680 1.773 6.485 1.00 88.56 269 SER A CA 1
ATOM 2154 C C . SER A 1 269 ? -18.227 2.604 5.288 1.00 88.56 269 SER A C 1
ATOM 2156 O O . SER A 1 269 ? -18.720 2.430 4.170 1.00 88.56 269 SER A O 1
ATOM 2158 N N . ARG A 1 270 ? -17.275 3.511 5.513 1.00 86.81 270 ARG A N 1
ATOM 2159 C CA . ARG A 1 270 ? -16.616 4.216 4.413 1.00 86.81 270 ARG A CA 1
ATOM 2160 C C . ARG A 1 270 ? -15.832 3.238 3.552 1.00 86.81 270 ARG A C 1
ATOM 2162 O O . ARG A 1 270 ? -15.209 2.303 4.056 1.00 86.81 270 ARG A O 1
ATOM 2169 N N . THR A 1 271 ? -15.862 3.476 2.244 1.00 86.88 271 THR A N 1
ATOM 2170 C CA . THR A 1 271 ? -15.000 2.735 1.319 1.00 86.88 271 THR A CA 1
ATOM 2171 C C . THR A 1 271 ? -13.588 3.289 1.436 1.00 86.88 271 THR A C 1
ATOM 2173 O O . THR A 1 271 ? -13.368 4.483 1.217 1.00 86.88 271 THR A O 1
ATOM 2176 N N . LEU A 1 272 ? -12.650 2.420 1.797 1.00 87.50 272 LEU A N 1
ATOM 2177 C CA . LEU A 1 272 ? -11.230 2.714 1.873 1.00 87.50 272 LEU A CA 1
ATOM 2178 C C . LEU A 1 272 ? -10.548 2.237 0.590 1.00 87.50 272 LEU A C 1
ATOM 2180 O O . LEU A 1 272 ? -10.677 1.074 0.205 1.00 87.50 272 LEU A O 1
ATOM 2184 N N . ASP A 1 273 ? -9.841 3.154 -0.059 1.00 88.31 273 ASP A N 1
ATOM 2185 C CA . ASP A 1 273 ? -9.040 2.910 -1.253 1.00 88.31 273 ASP A CA 1
ATOM 2186 C C . ASP A 1 273 ? -7.562 2.783 -0.847 1.00 88.31 273 ASP A C 1
ATOM 2188 O O . ASP A 1 273 ? -7.034 3.663 -0.164 1.00 88.31 273 ASP A O 1
ATOM 2192 N N . MET A 1 274 ? -6.926 1.668 -1.209 1.00 89.06 274 MET A N 1
ATOM 2193 C CA . MET A 1 274 ? -5.561 1.327 -0.816 1.00 89.06 274 MET A CA 1
ATOM 2194 C C . MET A 1 274 ? -4.734 0.865 -2.013 1.00 89.06 274 MET A C 1
ATOM 2196 O O . MET A 1 274 ? -5.241 0.204 -2.924 1.00 89.06 274 MET A O 1
ATOM 2200 N N . ILE A 1 275 ? -3.437 1.165 -1.971 1.00 85.75 275 ILE A N 1
ATOM 2201 C CA . ILE A 1 275 ? -2.459 0.718 -2.966 1.00 85.75 275 ILE A CA 1
ATOM 2202 C C . ILE A 1 275 ? -1.130 0.376 -2.291 1.00 85.75 275 ILE A C 1
ATOM 2204 O O . ILE A 1 275 ? -0.709 1.112 -1.397 1.00 85.75 275 ILE A O 1
ATOM 2208 N N . GLY A 1 276 ? -0.502 -0.722 -2.721 1.00 79.88 276 GLY A N 1
ATOM 2209 C CA . GLY A 1 276 ? 0.768 -1.242 -2.201 1.00 79.88 276 GLY A CA 1
ATOM 2210 C C . GLY A 1 276 ? 1.397 -2.270 -3.126 1.00 79.88 276 GLY A C 1
ATOM 2211 O O . GLY A 1 276 ? 0.651 -2.853 -3.946 1.00 79.88 276 GLY A O 1
#

Foldseek 3Di:
DPDDDDDDDDDDDDDPPPFFAFPDADDLCPQPFKKWKAKPFFQFDDDPPDGGRTPDIDGHDDDAPDADDDDDPDDDDTDTPDPDCPDMDIFIDTPVRHGPQQATGPNVDDPPDDPDDDDDDDDDDHHYDDDWAFPDDDDPPDDRDTDDDDDPPDDDDPVSDKDKDKDWDDPPVRHWDDAQPQDFADALNQQVVDQFDWDDDPNHTPDDTDSCRSVVVVVCCVPVDDPVCQVPVSVLSLHDDWPDVPDRGLNDPVDTPSRVVRCSNHGRGHIRIHMD